Protein AF-A0A151JGH1-F1 (afdb_monomer_lite)

pLDDT: mean 77.82, std 14.87, range [37.5, 96.12]

Organism: NCBI:txid1763883

Radius of gyration: 16.91 Å; chains: 1; bounding box: 43×36×52 Å

Foldseek 3Di:
DFAPDKLVLLLVLCQVQQKFKKQADAACDDDPPQLQDDRLNVQVCVVVDQFWTKIFMDHQPDDVVQQQGDHQKTFGKRAPTRVQWQKWALFACDPDPVCPVVCPLIPNPPHHHYSVSSNCSSVSHQCDPVNDGNDTYIIITGGHIDTQAMEGEPDPFDWGQHPNDTDTHGPVNVCVSPPPGWYWYADPNRFIFTWDDDPVSDTDTHDTDTSVNVRD

Secondary structure (DSSP, 8-state):
---BS-HHHHHHHHHHTTEEEEEEE-TT--TTS-TTS-HHHHHHHHHH--PPEEEEEEETT--GGGTSS--SEEEEEEESSGGGEEEEESS---SSTTGGGTGGG-BSSSSPPBHHHHHHHHHSTTB-TTS-BT----EEEE-SEEEEEEEE-S-SSEEEEETTEEEEE-HHHHHHHSTT--EEEE-TTS-EEEEEEETTTEEEEEEE--HHHH--

Structure (mmCIF, N/CA/C/O backbone):
data_AF-A0A151JGH1-F1
#
_entry.id   AF-A0A151JGH1-F1
#
loop_
_atom_site.group_PDB
_atom_site.id
_atom_site.type_symbol
_atom_site.label_atom_id
_atom_site.label_alt_id
_atom_site.label_comp_id
_atom_site.label_asym_id
_atom_site.label_entity_id
_atom_site.label_seq_id
_atom_site.pdbx_PDB_ins_code
_atom_site.Cartn_x
_atom_site.Cartn_y
_atom_site.Cartn_z
_atom_site.occupancy
_atom_site.B_iso_or_equiv
_atom_site.auth_seq_id
_atom_site.auth_comp_id
_atom_site.auth_asym_id
_atom_site.auth_atom_id
_atom_site.pdbx_PDB_model_num
ATOM 1 N N . MET A 1 1 ? -4.543 -9.331 21.312 1.00 60.38 1 MET A N 1
ATOM 2 C CA . MET A 1 1 ? -4.855 -7.950 21.734 1.00 60.38 1 MET A CA 1
ATOM 3 C C . MET A 1 1 ? -5.762 -7.421 20.647 1.00 60.38 1 MET A C 1
ATOM 5 O O . MET A 1 1 ? -5.373 -7.580 19.502 1.00 60.38 1 MET A O 1
ATOM 9 N N . ASN A 1 2 ? -6.960 -6.935 20.973 1.00 82.38 2 ASN A N 1
ATOM 10 C CA . ASN A 1 2 ? -7.971 -6.660 19.948 1.00 82.38 2 ASN A CA 1
ATOM 11 C C . ASN A 1 2 ? -8.056 -5.159 19.714 1.00 82.38 2 ASN A C 1
ATOM 13 O O . ASN A 1 2 ? -8.312 -4.421 20.670 1.00 82.38 2 ASN A O 1
ATOM 17 N N . ASN A 1 3 ? -7.849 -4.725 18.475 1.00 89.88 3 ASN A N 1
ATOM 18 C CA . ASN A 1 3 ? -7.981 -3.328 18.084 1.00 89.88 3 ASN A CA 1
ATOM 19 C C . ASN A 1 3 ? -9.415 -2.818 18.306 1.00 89.88 3 ASN A C 1
ATOM 21 O O . ASN A 1 3 ? -10.389 -3.569 18.243 1.00 89.88 3 ASN A O 1
ATOM 25 N N . LYS A 1 4 ? -9.555 -1.523 18.608 1.00 89.88 4 LYS A N 1
ATOM 26 C CA . LYS A 1 4 ? -10.826 -0.893 19.011 1.00 89.88 4 LYS A CA 1
ATOM 27 C C . LYS A 1 4 ? -11.588 -0.316 17.812 1.00 89.88 4 LYS A C 1
ATOM 29 O O . LYS A 1 4 ? -12.065 0.815 17.866 1.00 89.88 4 LYS A O 1
ATOM 34 N N . PHE A 1 5 ? -11.661 -1.079 16.730 1.00 93.50 5 PHE A N 1
ATOM 35 C CA . PHE A 1 5 ? -12.384 -0.736 15.507 1.00 93.50 5 PHE A CA 1
ATOM 36 C C . PHE A 1 5 ? -12.747 -2.007 14.735 1.00 93.50 5 PHE A C 1
ATOM 38 O O . PHE A 1 5 ? -12.191 -3.081 14.968 1.00 93.50 5 PHE A O 1
ATOM 45 N N . THR A 1 6 ? -13.675 -1.882 13.796 1.00 94.94 6 THR A N 1
ATOM 46 C CA . THR A 1 6 ? -13.997 -2.902 12.798 1.00 94.94 6 THR A CA 1
ATOM 47 C C . THR A 1 6 ? -13.218 -2.663 11.501 1.00 94.94 6 THR A C 1
ATOM 49 O O . THR A 1 6 ? -12.587 -1.625 11.308 1.00 94.94 6 THR A O 1
ATOM 52 N N . ILE A 1 7 ? -13.270 -3.627 10.576 1.00 94.62 7 ILE A N 1
ATOM 53 C CA . ILE A 1 7 ? -12.717 -3.439 9.225 1.00 94.62 7 ILE A CA 1
ATOM 54 C C . ILE A 1 7 ? -13.444 -2.298 8.506 1.00 94.62 7 ILE A C 1
ATOM 56 O O . ILE A 1 7 ? -12.797 -1.483 7.853 1.00 94.62 7 ILE A O 1
ATOM 60 N N . SER A 1 8 ? -14.774 -2.230 8.654 1.00 95.19 8 SER A N 1
ATOM 61 C CA . SER A 1 8 ? -15.595 -1.189 8.029 1.00 95.19 8 SER A CA 1
ATOM 62 C C . SER A 1 8 ? -15.150 0.197 8.476 1.00 95.19 8 SER A C 1
ATOM 64 O O . SER A 1 8 ? -14.986 1.071 7.635 1.00 95.19 8 SER A O 1
ATOM 66 N N . ASP A 1 9 ? -14.858 0.371 9.768 1.00 96.12 9 ASP A N 1
ATOM 67 C CA . ASP A 1 9 ? -14.392 1.655 10.299 1.00 96.12 9 ASP A CA 1
ATOM 68 C C . ASP A 1 9 ? -13.078 2.099 9.633 1.00 96.12 9 ASP A C 1
ATOM 70 O O . ASP A 1 9 ? -12.930 3.260 9.255 1.00 96.12 9 ASP A O 1
ATOM 74 N N . ILE A 1 10 ? -12.128 1.178 9.426 1.00 94.19 10 ILE A N 1
ATOM 75 C CA . ILE A 1 10 ? -10.877 1.488 8.715 1.00 94.19 10 ILE A CA 1
ATOM 76 C C . ILE A 1 10 ? -11.149 1.841 7.258 1.00 94.19 10 ILE A C 1
ATOM 78 O O . ILE A 1 10 ? -10.583 2.800 6.738 1.00 94.19 10 ILE A O 1
ATOM 82 N N . TYR A 1 11 ? -11.994 1.069 6.580 1.00 95.12 11 TYR A N 1
ATOM 83 C CA . TYR A 1 11 ? -12.321 1.324 5.181 1.00 95.12 11 TYR A CA 1
ATOM 84 C C . TYR A 1 11 ? -13.036 2.668 5.018 1.00 95.12 11 TYR A C 1
ATOM 86 O O . TYR A 1 11 ? -12.775 3.390 4.057 1.00 95.12 11 TYR A O 1
ATOM 94 N N . ASP A 1 12 ? -13.872 3.057 5.978 1.00 95.62 12 ASP A N 1
ATOM 95 C CA . ASP A 1 12 ? -14.486 4.380 6.037 1.00 95.62 12 ASP A CA 1
ATOM 96 C C . ASP A 1 12 ? -13.443 5.482 6.239 1.00 95.62 12 ASP A C 1
ATOM 98 O O . ASP A 1 12 ? -13.508 6.507 5.556 1.00 95.62 12 ASP A O 1
ATOM 102 N N . VAL A 1 13 ? -12.423 5.261 7.075 1.00 94.44 13 VAL A N 1
ATOM 103 C CA . VAL A 1 13 ? -11.276 6.176 7.189 1.00 94.44 13 VAL A CA 1
ATOM 104 C C . VAL A 1 13 ? -10.512 6.282 5.866 1.00 94.44 13 VAL A C 1
ATOM 106 O O . VAL A 1 13 ? -10.220 7.396 5.430 1.00 94.44 13 VAL A O 1
ATOM 109 N N . PHE A 1 14 ? -10.234 5.168 5.186 1.00 93.88 14 PHE A N 1
ATOM 110 C CA . PHE A 1 14 ? -9.561 5.169 3.882 1.00 93.88 14 PHE A CA 1
ATOM 111 C C . PHE A 1 14 ? -10.352 5.944 2.827 1.00 93.88 14 PHE A C 1
ATOM 113 O O . PHE A 1 14 ? -9.790 6.798 2.138 1.00 93.88 14 PHE A O 1
ATOM 120 N N . LYS A 1 15 ? -11.671 5.727 2.756 1.00 92.38 15 LYS A N 1
ATOM 121 C CA . LYS A 1 15 ? -12.579 6.482 1.880 1.00 92.38 15 LYS A CA 1
ATOM 122 C C . LYS A 1 15 ? -12.580 7.974 2.231 1.00 92.38 15 LYS A C 1
ATOM 124 O O . LYS A 1 15 ? -12.405 8.805 1.347 1.00 92.38 15 LYS A O 1
ATOM 129 N N . LYS A 1 16 ? -12.708 8.321 3.516 1.00 91.69 16 LYS A N 1
ATOM 130 C CA . LYS A 1 16 ? -12.714 9.708 4.022 1.00 91.69 16 LYS A CA 1
ATOM 131 C C . LYS A 1 16 ? -11.409 10.451 3.726 1.00 91.69 16 LYS A C 1
ATOM 133 O O . LYS A 1 16 ? -11.439 11.646 3.445 1.00 91.69 16 LYS A O 1
ATOM 138 N N . LYS A 1 17 ? -10.266 9.770 3.826 1.00 88.75 17 LYS A N 1
ATOM 139 C CA . LYS A 1 17 ? -8.920 10.341 3.628 1.00 88.75 17 LYS A CA 1
ATOM 140 C C . LYS A 1 17 ? -8.397 10.162 2.196 1.00 88.75 17 LYS A C 1
ATOM 142 O O . LYS A 1 17 ? -7.244 10.506 1.926 1.00 88.75 17 LYS A O 1
ATOM 147 N N . SER A 1 18 ? -9.225 9.622 1.298 1.00 88.94 18 SER A N 1
ATOM 148 C CA . SER A 1 18 ? -8.876 9.288 -0.085 1.00 88.94 18 SER A CA 1
ATOM 149 C C . SER A 1 18 ? -7.534 8.558 -0.187 1.00 88.94 18 SER A C 1
ATOM 151 O O . SER A 1 18 ? -6.654 8.988 -0.937 1.00 88.94 18 SER A O 1
ATOM 153 N N . CYS A 1 19 ? -7.357 7.498 0.609 1.00 90.25 19 CYS A N 1
ATOM 154 C CA . CYS A 1 19 ? -6.104 6.755 0.689 1.00 90.25 19 CYS A CA 1
ATOM 155 C C . CYS A 1 19 ? -6.260 5.240 0.544 1.00 90.25 19 CYS A C 1
ATOM 157 O O . CYS A 1 19 ? -7.351 4.690 0.693 1.00 90.25 19 CYS A O 1
ATOM 159 N N . PHE A 1 20 ? -5.147 4.566 0.259 1.00 93.06 20 PHE A N 1
ATOM 160 C CA . PHE A 1 20 ? -5.040 3.111 0.269 1.00 93.06 20 PHE A CA 1
ATOM 161 C C . PHE A 1 20 ? -3.787 2.642 1.011 1.00 93.06 20 PHE A C 1
ATOM 163 O O . PHE A 1 20 ? -2.803 3.373 1.132 1.00 93.06 20 PHE A O 1
ATOM 170 N N . LEU A 1 21 ? -3.837 1.407 1.508 1.00 94.06 21 LEU A N 1
ATOM 171 C CA . LEU A 1 21 ? -2.722 0.737 2.170 1.00 94.06 21 LEU A CA 1
ATOM 172 C C . LEU A 1 21 ? -1.763 0.142 1.133 1.00 94.06 21 LEU A C 1
ATOM 174 O O . LEU A 1 21 ? -2.198 -0.531 0.196 1.00 94.06 21 LEU A O 1
ATOM 178 N N . TYR A 1 22 ? -0.467 0.371 1.320 1.00 92.88 22 TYR A N 1
ATOM 179 C CA . TYR A 1 22 ? 0.573 0.089 0.339 1.00 92.88 22 TYR A CA 1
ATOM 180 C C . TYR A 1 22 ? 1.803 -0.562 0.974 1.00 92.88 22 TYR A C 1
ATOM 182 O O . TYR A 1 22 ? 2.349 -0.043 1.943 1.00 92.88 22 TYR A O 1
ATOM 190 N N . HIS A 1 23 ? 2.279 -1.661 0.392 1.00 91.62 23 HIS A N 1
ATOM 191 C CA . HIS A 1 23 ? 3.592 -2.226 0.705 1.00 91.62 23 HIS A CA 1
ATOM 192 C C . HIS A 1 23 ? 4.524 -2.051 -0.493 1.00 91.62 23 HIS A C 1
ATOM 194 O O . HIS A 1 23 ? 4.334 -2.709 -1.518 1.00 91.62 23 HIS A O 1
ATOM 200 N N . GLY A 1 24 ? 5.497 -1.149 -0.358 1.00 88.00 24 GLY A N 1
ATOM 201 C CA . GLY A 1 24 ? 6.382 -0.723 -1.438 1.00 88.00 24 GLY A CA 1
ATOM 202 C C . GLY A 1 24 ? 7.803 -1.261 -1.358 1.00 88.00 24 GLY A C 1
ATOM 203 O O . GLY A 1 24 ? 8.330 -1.532 -0.280 1.00 88.00 24 GLY A O 1
ATOM 204 N N . VAL A 1 25 ? 8.447 -1.332 -2.522 1.00 84.12 25 VAL A N 1
ATOM 205 C CA . VAL A 1 25 ? 9.883 -1.573 -2.683 1.00 84.12 25 VAL A CA 1
ATOM 206 C C . VAL A 1 25 ? 10.531 -0.377 -3.377 1.00 84.12 25 VAL A C 1
ATOM 208 O O . VAL A 1 25 ? 9.976 0.212 -4.307 1.00 84.12 25 VAL A O 1
ATOM 211 N N . GLY A 1 26 ? 11.718 0.002 -2.913 1.00 71.81 26 GLY A N 1
ATOM 212 C CA . GLY A 1 26 ? 12.440 1.188 -3.366 1.00 71.81 26 GLY A CA 1
ATOM 213 C C . GLY A 1 26 ? 13.941 1.070 -3.135 1.00 71.81 26 GLY A C 1
ATOM 214 O O . GLY A 1 26 ? 14.416 0.150 -2.463 1.00 71.81 26 GLY A O 1
ATOM 215 N N . ASN A 1 27 ? 14.694 2.026 -3.674 1.00 59.84 27 ASN A N 1
ATOM 216 C CA . ASN A 1 27 ? 16.117 2.163 -3.378 1.00 59.84 27 ASN A CA 1
ATOM 217 C C . ASN A 1 27 ? 16.310 2.620 -1.921 1.00 59.84 27 ASN A C 1
ATOM 219 O O . ASN A 1 27 ? 15.677 3.576 -1.484 1.00 59.84 27 ASN A O 1
ATOM 223 N N . GLY A 1 28 ? 17.205 1.959 -1.179 1.00 50.66 28 GLY A N 1
ATOM 224 C CA . GLY A 1 28 ? 17.543 2.362 0.193 1.00 50.66 28 GLY A CA 1
ATOM 225 C C . GLY A 1 28 ? 16.735 1.685 1.304 1.00 50.66 28 GLY A C 1
ATOM 226 O O . GLY A 1 28 ? 16.491 2.309 2.333 1.00 50.66 28 GLY A O 1
ATOM 227 N N . MET A 1 29 ? 16.353 0.413 1.130 1.00 53.53 29 MET A N 1
ATOM 228 C CA . MET A 1 29 ? 15.816 -0.400 2.231 1.00 53.53 29 MET A CA 1
ATOM 229 C C . MET A 1 29 ? 16.746 -0.309 3.458 1.00 53.53 29 MET A C 1
ATOM 231 O O . MET A 1 29 ? 17.968 -0.350 3.303 1.00 53.53 29 MET A O 1
ATOM 235 N N . GLY A 1 30 ? 16.167 -0.131 4.653 1.00 45.97 30 GLY A N 1
ATOM 236 C CA . GLY A 1 30 ? 16.875 0.276 5.874 1.00 45.97 30 GLY A CA 1
ATOM 237 C C . GLY A 1 30 ? 18.151 -0.515 6.192 1.00 45.97 30 GLY A C 1
ATOM 238 O O . GLY A 1 30 ? 18.325 -1.653 5.765 1.00 45.97 30 GLY A O 1
ATOM 239 N N . ALA A 1 31 ? 19.058 0.086 6.968 1.00 37.62 31 ALA A N 1
ATOM 240 C CA . ALA A 1 31 ? 20.339 -0.516 7.347 1.00 37.62 31 ALA A CA 1
ATOM 241 C C . ALA A 1 31 ? 20.156 -1.934 7.936 1.00 37.62 31 ALA A C 1
ATOM 243 O O . ALA A 1 31 ? 19.695 -2.089 9.065 1.00 37.62 31 ALA A O 1
ATOM 244 N N . GLY A 1 32 ? 20.510 -2.963 7.157 1.00 44.59 32 GLY A N 1
ATOM 245 C CA . GLY A 1 32 ? 20.319 -4.380 7.496 1.00 44.59 32 GLY A CA 1
ATOM 246 C C . GLY A 1 32 ? 19.414 -5.151 6.528 1.00 44.59 32 GLY A C 1
ATOM 247 O O . GLY A 1 32 ? 19.447 -6.381 6.524 1.00 44.59 32 GLY A O 1
ATOM 248 N N . ALA A 1 33 ? 18.653 -4.464 5.675 1.00 55.41 33 ALA A N 1
ATOM 249 C CA . ALA A 1 33 ? 17.952 -5.091 4.566 1.00 55.41 33 ALA A CA 1
ATOM 250 C C . ALA A 1 33 ? 18.965 -5.608 3.538 1.00 55.41 33 ALA A C 1
ATOM 252 O O . ALA A 1 33 ? 19.952 -4.942 3.220 1.00 55.41 33 ALA A O 1
ATOM 253 N N . ASN A 1 34 ? 18.724 -6.805 3.006 1.00 56.59 34 ASN A N 1
ATOM 254 C CA . ASN A 1 34 ? 19.560 -7.349 1.948 1.00 56.59 34 ASN A CA 1
ATOM 255 C C . ASN A 1 34 ? 19.298 -6.565 0.650 1.00 56.59 34 ASN A C 1
ATOM 257 O O . ASN A 1 34 ? 18.388 -6.891 -0.110 1.00 56.59 34 ASN A O 1
ATOM 261 N N . THR A 1 35 ? 20.109 -5.536 0.397 1.00 58.78 35 THR A N 1
ATOM 262 C CA . THR A 1 35 ? 20.089 -4.707 -0.824 1.00 58.78 35 THR A CA 1
ATOM 263 C C . THR A 1 35 ? 20.394 -5.495 -2.101 1.00 58.78 35 THR A C 1
ATOM 265 O O . THR A 1 35 ? 20.388 -4.933 -3.191 1.00 58.78 35 THR A O 1
ATOM 268 N N . ASN A 1 36 ? 20.677 -6.793 -1.980 1.00 66.81 36 ASN A N 1
ATOM 269 C CA . ASN A 1 36 ? 21.018 -7.668 -3.094 1.00 66.81 36 ASN A CA 1
ATOM 270 C C . ASN A 1 36 ? 19.815 -8.481 -3.597 1.00 66.81 36 ASN A C 1
ATOM 272 O O . ASN A 1 36 ? 19.975 -9.291 -4.509 1.00 66.81 36 ASN A O 1
ATOM 276 N N . ILE A 1 37 ? 18.630 -8.317 -2.995 1.00 73.31 37 ILE A N 1
ATOM 277 C CA . ILE A 1 37 ? 17.406 -8.990 -3.444 1.00 73.31 37 ILE A CA 1
ATOM 278 C C . ILE A 1 37 ? 16.769 -8.175 -4.570 1.00 73.31 37 ILE A C 1
ATOM 280 O O . ILE A 1 37 ? 16.518 -6.981 -4.419 1.00 73.31 37 ILE A O 1
ATOM 284 N N . ASP A 1 38 ? 16.478 -8.853 -5.679 1.00 82.00 38 ASP A N 1
ATOM 285 C CA . ASP A 1 38 ? 15.701 -8.303 -6.788 1.00 82.00 38 ASP A CA 1
ATOM 286 C C . ASP A 1 38 ? 14.336 -7.747 -6.311 1.00 82.00 38 ASP A C 1
ATOM 288 O O . ASP A 1 38 ? 13.632 -8.444 -5.579 1.00 82.00 38 ASP A O 1
ATOM 292 N N . PRO A 1 39 ? 13.924 -6.529 -6.713 1.00 83.50 39 PRO A N 1
ATOM 293 C CA . PRO A 1 39 ? 12.662 -5.916 -6.297 1.00 83.50 39 PRO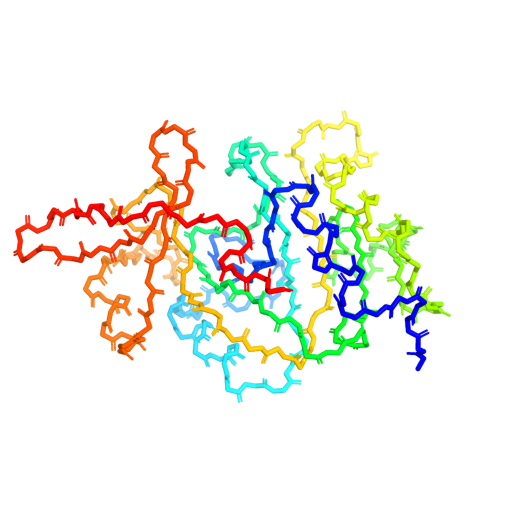 A CA 1
ATOM 294 C C . PRO A 1 39 ? 11.422 -6.775 -6.574 1.00 83.50 39 PRO A C 1
ATOM 296 O O . PRO A 1 39 ? 10.518 -6.837 -5.739 1.00 83.50 39 PRO A O 1
ATOM 299 N N . LEU A 1 40 ? 11.367 -7.486 -7.708 1.00 88.69 40 LEU A N 1
ATOM 300 C CA . LEU A 1 40 ? 10.243 -8.378 -8.012 1.00 88.69 40 LEU A CA 1
ATOM 301 C C . LEU A 1 40 ? 10.289 -9.616 -7.115 1.00 88.69 40 LEU A C 1
ATOM 303 O O . LEU A 1 40 ? 9.246 -10.078 -6.652 1.00 88.69 40 LEU A O 1
ATOM 307 N N . GLN A 1 41 ? 11.483 -10.138 -6.822 1.00 87.12 41 GLN A N 1
ATOM 308 C CA . GLN A 1 41 ? 11.647 -11.214 -5.845 1.00 87.12 41 GLN A CA 1
ATOM 309 C C . GLN A 1 41 ? 11.267 -10.770 -4.424 1.00 87.12 41 GLN A C 1
ATOM 311 O O . GLN A 1 41 ? 10.649 -11.549 -3.701 1.00 87.12 41 GLN A O 1
ATOM 316 N N . HIS A 1 42 ? 11.572 -9.532 -4.029 1.00 85.44 42 HIS A N 1
ATOM 317 C CA . HIS A 1 42 ? 11.143 -8.967 -2.748 1.00 85.44 42 HIS A CA 1
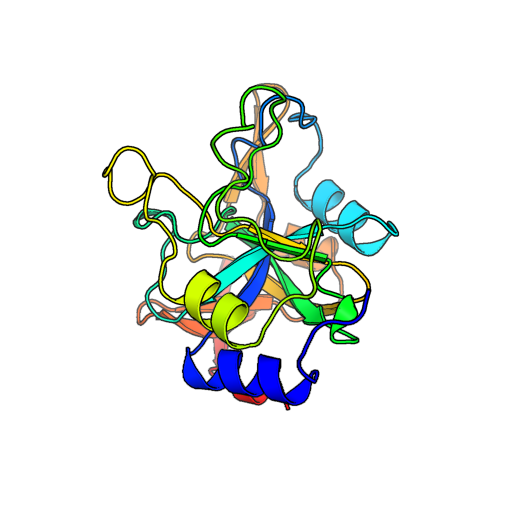ATOM 318 C C . HIS A 1 42 ? 9.616 -9.011 -2.630 1.00 85.44 42 HIS A C 1
ATOM 320 O O . HIS A 1 42 ? 9.079 -9.543 -1.660 1.00 85.44 42 HIS A O 1
ATOM 326 N N . LEU A 1 43 ? 8.908 -8.541 -3.656 1.00 89.06 43 LEU A N 1
ATOM 327 C CA . LEU A 1 43 ? 7.448 -8.588 -3.692 1.00 89.06 43 LEU A CA 1
ATOM 328 C C . LEU A 1 43 ? 6.903 -10.025 -3.711 1.00 89.06 43 LEU A C 1
ATOM 330 O O . LEU A 1 43 ? 5.949 -10.335 -3.003 1.00 89.06 43 LEU A O 1
ATOM 334 N N . LYS A 1 44 ? 7.531 -10.952 -4.441 1.00 89.56 44 LYS A N 1
ATOM 335 C CA . LYS A 1 44 ? 7.154 -12.379 -4.384 1.00 89.56 44 LYS A CA 1
ATOM 336 C C . LYS A 1 44 ? 7.324 -12.975 -2.984 1.00 89.56 44 LYS A C 1
ATOM 338 O O . LYS A 1 44 ? 6.511 -13.801 -2.566 1.00 89.56 44 LYS A O 1
ATOM 343 N N .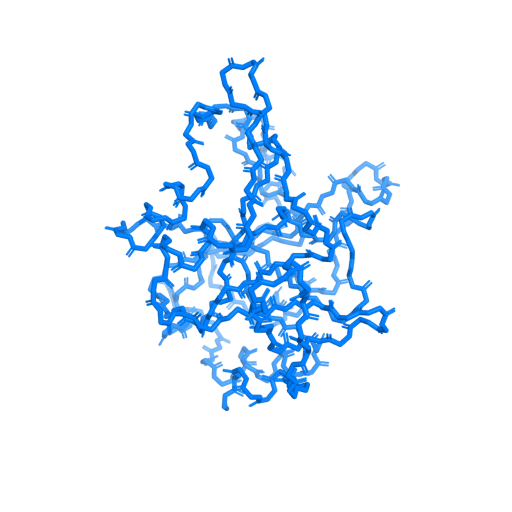 ASN A 1 45 ? 8.351 -12.558 -2.248 1.00 85.62 45 ASN A N 1
ATOM 344 C CA . ASN A 1 45 ? 8.549 -12.982 -0.863 1.00 85.62 45 ASN A CA 1
ATOM 345 C C . ASN A 1 45 ? 7.449 -12.423 0.046 1.00 85.62 45 ASN A C 1
ATOM 347 O O . ASN A 1 45 ? 6.934 -13.162 0.882 1.00 85.62 45 ASN A O 1
ATOM 351 N N . ALA A 1 46 ? 7.031 -11.169 -0.152 1.00 84.94 46 ALA A N 1
ATOM 352 C CA . ALA A 1 46 ? 5.896 -10.610 0.578 1.00 84.94 46 ALA A CA 1
ATOM 353 C C . ALA A 1 46 ? 4.639 -11.485 0.398 1.00 84.94 46 ALA A C 1
ATOM 355 O O . ALA A 1 46 ? 4.036 -11.881 1.383 1.00 84.94 46 ALA A O 1
ATOM 356 N N . LEU A 1 47 ? 4.326 -11.923 -0.829 1.00 85.69 47 LEU A N 1
ATOM 357 C CA . LEU A 1 47 ? 3.165 -12.789 -1.107 1.00 85.69 47 LEU A CA 1
ATOM 358 C C . LEU A 1 47 ? 3.226 -14.196 -0.489 1.00 85.69 47 LEU A C 1
ATOM 360 O O . LEU A 1 47 ? 2.189 -14.828 -0.301 1.00 85.69 47 LEU A O 1
ATOM 364 N N . SER A 1 48 ? 4.426 -14.733 -0.270 1.00 79.75 48 SER A N 1
ATOM 365 C CA . SER A 1 48 ? 4.636 -16.147 0.083 1.00 79.75 48 SER A CA 1
ATOM 366 C C . SER A 1 48 ? 5.007 -16.370 1.545 1.00 79.75 48 SER A C 1
ATOM 368 O O . SER A 1 48 ? 5.152 -17.516 1.975 1.00 79.75 48 SER A O 1
ATOM 370 N N . THR A 1 49 ? 5.164 -15.297 2.316 1.00 68.50 49 THR A N 1
ATOM 371 C CA . THR A 1 49 ? 5.591 -15.370 3.711 1.00 68.50 49 THR A CA 1
ATOM 372 C C . THR A 1 49 ? 4.467 -14.980 4.660 1.00 68.50 49 THR A C 1
ATOM 374 O O . THR A 1 49 ? 3.631 -14.136 4.361 1.00 68.50 49 THR A O 1
ATOM 377 N N . ASN A 1 50 ? 4.479 -15.577 5.852 1.00 72.25 50 ASN A N 1
ATOM 378 C CA . ASN A 1 50 ? 3.591 -15.193 6.954 1.00 72.25 50 ASN A CA 1
ATOM 379 C C . ASN A 1 50 ? 4.189 -14.053 7.793 1.00 72.25 50 ASN A C 1
ATOM 381 O O . ASN A 1 50 ? 3.901 -13.944 8.984 1.00 72.25 50 ASN A O 1
ATOM 385 N N . TYR A 1 51 ? 5.093 -13.265 7.209 1.00 77.38 51 TYR A N 1
ATOM 386 C CA . TYR A 1 51 ? 5.705 -12.157 7.919 1.00 77.38 51 TYR A CA 1
ATOM 387 C C . TYR A 1 51 ? 4.787 -10.946 7.925 1.00 77.38 51 TYR A C 1
ATOM 389 O O . TYR A 1 51 ? 3.965 -10.728 7.035 1.00 77.38 51 TYR A O 1
ATOM 397 N N . GLU A 1 52 ? 4.974 -10.153 8.964 1.00 84.44 52 GLU A N 1
ATOM 398 C CA . GLU A 1 52 ? 4.469 -8.800 9.011 1.00 84.44 52 GLU A CA 1
ATOM 399 C C . GLU A 1 52 ? 5.161 -7.947 7.955 1.00 84.44 52 GLU A C 1
ATOM 401 O O . GLU A 1 52 ? 6.390 -7.928 7.861 1.00 84.44 52 GLU A O 1
ATOM 406 N N . LEU A 1 53 ? 4.358 -7.244 7.165 1.00 87.06 53 LEU A N 1
ATOM 407 C CA . LEU A 1 53 ? 4.837 -6.271 6.202 1.00 87.06 53 LEU A CA 1
ATOM 408 C C . LEU A 1 53 ? 4.874 -4.886 6.836 1.00 87.06 53 LEU A C 1
ATOM 410 O O . LEU A 1 53 ? 3.891 -4.449 7.435 1.00 87.06 53 LEU A O 1
ATOM 414 N N . CYS A 1 54 ? 5.969 -4.165 6.612 1.00 86.19 54 CYS A N 1
ATOM 415 C CA . CYS A 1 54 ? 6.018 -2.723 6.822 1.00 86.19 54 CYS A CA 1
ATOM 416 C C . CYS A 1 54 ? 5.317 -2.036 5.645 1.00 86.19 54 CYS A C 1
ATOM 418 O O . CYS A 1 54 ? 5.725 -2.185 4.489 1.00 86.19 54 CYS A O 1
ATOM 420 N N . CYS A 1 55 ? 4.238 -1.321 5.935 1.00 89.06 55 CYS A N 1
ATOM 421 C CA . CYS A 1 55 ? 3.376 -0.685 4.948 1.00 89.06 55 CYS A CA 1
ATOM 422 C C . CYS A 1 55 ? 3.283 0.822 5.190 1.00 89.06 55 CYS A C 1
ATOM 424 O O . CYS A 1 55 ? 3.445 1.296 6.310 1.00 89.06 55 CYS A O 1
ATOM 426 N N . SER A 1 56 ? 2.933 1.565 4.150 1.00 88.81 56 SER A N 1
ATOM 427 C CA . SER A 1 56 ? 2.557 2.975 4.215 1.00 88.81 56 SER A CA 1
ATOM 428 C C . SER A 1 56 ? 1.115 3.144 3.744 1.00 88.81 56 SER A C 1
ATOM 430 O O . SER A 1 56 ? 0.507 2.231 3.187 1.00 88.81 56 SER A O 1
ATOM 432 N N . THR A 1 57 ? 0.551 4.325 3.958 1.00 89.88 57 THR A N 1
ATOM 433 C CA . THR A 1 57 ? -0.682 4.727 3.277 1.00 89.88 57 THR A CA 1
ATOM 434 C C . THR A 1 57 ? -0.321 5.710 2.174 1.00 89.88 57 THR A C 1
ATOM 436 O O . THR A 1 57 ? 0.625 6.481 2.327 1.00 89.88 57 THR A O 1
ATOM 439 N N . ILE A 1 58 ? -1.057 5.684 1.066 1.00 87.19 58 ILE A N 1
ATOM 440 C CA . ILE A 1 58 ? -0.920 6.648 -0.031 1.00 87.19 58 ILE A CA 1
ATOM 441 C C . ILE A 1 58 ? -2.259 7.351 -0.208 1.00 87.19 58 ILE A C 1
ATOM 443 O O . ILE A 1 58 ? -3.267 6.693 -0.451 1.00 87.19 58 ILE A O 1
ATOM 447 N N . SER A 1 59 ? -2.264 8.676 -0.098 1.00 85.31 59 SER A N 1
ATOM 448 C CA . SER A 1 59 ? -3.397 9.562 -0.366 1.00 85.31 59 SER A CA 1
ATOM 449 C C . SER A 1 59 ? -3.289 10.230 -1.732 1.00 85.31 59 SER A C 1
ATOM 451 O O . SER A 1 59 ? -2.207 10.385 -2.303 1.00 85.31 59 SER A O 1
ATOM 453 N N . SER A 1 60 ? -4.431 10.716 -2.219 1.00 76.56 60 SER A N 1
ATOM 454 C CA . SER A 1 60 ? -4.467 11.707 -3.297 1.00 76.56 60 SER A CA 1
ATOM 455 C C . SER A 1 60 ? -3.558 12.900 -2.971 1.00 76.56 60 SER A C 1
ATOM 457 O O . SER A 1 60 ? -3.678 13.495 -1.902 1.00 76.56 60 SER A O 1
ATOM 459 N N . GLY A 1 61 ? -2.667 13.256 -3.898 1.00 73.62 61 GLY A N 1
ATOM 460 C CA . GLY A 1 61 ? -1.703 14.352 -3.738 1.00 73.62 61 GLY A CA 1
ATOM 461 C C . GLY A 1 61 ? -0.373 13.975 -3.074 1.00 73.62 61 GLY A C 1
ATOM 462 O O . GLY A 1 61 ? 0.539 14.800 -3.074 1.00 73.62 61 GLY A O 1
ATOM 463 N N . ASP A 1 62 ? -0.216 12.750 -2.557 1.00 78.62 62 ASP A N 1
ATOM 464 C CA . ASP A 1 62 ? 1.091 12.282 -2.083 1.00 78.62 62 ASP A CA 1
ATOM 465 C C . ASP A 1 62 ? 2.089 12.196 -3.247 1.00 78.62 62 ASP A C 1
ATOM 467 O O . ASP A 1 62 ? 1.713 11.944 -4.389 1.00 78.62 62 ASP A O 1
ATOM 471 N N . SER A 1 63 ? 3.383 12.327 -2.974 1.00 71.50 63 SER A N 1
ATOM 472 C CA . SER A 1 63 ? 4.441 12.039 -3.945 1.00 71.50 63 SER A CA 1
ATOM 473 C C . SER A 1 63 ? 5.675 11.497 -3.230 1.00 71.50 63 SER A C 1
ATOM 475 O O . SER A 1 63 ? 5.837 11.701 -2.024 1.00 71.50 63 SER A O 1
ATOM 477 N N . LEU A 1 64 ? 6.588 10.868 -3.972 1.00 64.81 64 LEU A N 1
ATOM 478 C CA . LEU A 1 64 ? 7.909 10.535 -3.429 1.00 64.81 64 LEU A CA 1
ATOM 479 C C . LEU A 1 64 ? 8.656 11.790 -2.957 1.00 64.81 64 LEU A C 1
ATOM 481 O O . LEU A 1 64 ? 9.355 11.748 -1.953 1.00 64.81 64 LEU A O 1
ATOM 485 N N . TYR A 1 65 ? 8.452 12.932 -3.617 1.00 62.09 65 TYR A N 1
ATOM 486 C CA . TYR A 1 65 ? 9.101 14.198 -3.264 1.00 62.09 65 TYR A CA 1
ATOM 487 C C . TYR A 1 65 ? 8.586 14.815 -1.960 1.00 62.09 65 TYR A C 1
ATOM 489 O O . TYR A 1 65 ? 9.288 15.615 -1.347 1.00 62.09 65 TYR A O 1
ATOM 497 N N . THR A 1 66 ? 7.386 14.434 -1.514 1.00 63.75 66 THR A N 1
ATOM 498 C CA . THR A 1 66 ? 6.859 14.812 -0.197 1.00 63.75 66 THR A CA 1
ATOM 499 C C . THR A 1 66 ? 7.188 13.777 0.885 1.00 63.75 66 THR A C 1
ATOM 501 O O . THR A 1 66 ? 6.886 14.020 2.048 1.00 63.75 66 THR A O 1
ATOM 504 N N . ASN A 1 67 ? 7.858 12.666 0.530 1.00 61.12 67 ASN A N 1
ATOM 505 C CA . ASN A 1 67 ? 8.281 11.577 1.423 1.00 61.12 67 ASN A CA 1
ATOM 506 C C . ASN A 1 67 ? 7.149 10.982 2.285 1.00 61.12 67 ASN A C 1
ATOM 508 O O . ASN A 1 67 ? 7.374 10.565 3.418 1.00 61.12 67 ASN A O 1
ATOM 512 N N . ASN A 1 68 ? 5.931 10.905 1.741 1.00 67.81 68 ASN A N 1
ATOM 513 C CA . ASN A 1 68 ? 4.763 10.408 2.483 1.00 67.81 68 ASN A CA 1
ATOM 514 C C . ASN A 1 68 ? 4.666 8.869 2.518 1.00 67.81 68 ASN A C 1
ATOM 516 O O . ASN A 1 68 ? 4.044 8.322 3.425 1.00 67.81 68 ASN A O 1
ATOM 520 N N . TYR A 1 69 ? 5.302 8.175 1.568 1.00 74.62 69 TYR A N 1
ATOM 521 C CA . TYR A 1 69 ? 5.387 6.711 1.477 1.00 74.62 69 TYR A CA 1
ATOM 522 C C . TYR A 1 69 ? 6.740 6.283 0.887 1.00 74.62 69 TYR A C 1
ATOM 524 O O . TYR A 1 69 ? 7.432 7.093 0.264 1.00 74.62 69 TYR A O 1
ATOM 532 N N . PHE A 1 70 ? 7.120 5.017 1.077 1.00 76.88 70 PHE A N 1
ATOM 533 C CA . PHE A 1 70 ? 8.375 4.463 0.562 1.00 76.88 70 PHE A CA 1
ATOM 534 C C . PHE A 1 70 ? 8.152 3.528 -0.631 1.00 76.88 70 PHE A C 1
ATOM 536 O O . PHE A 1 70 ? 7.369 2.586 -0.545 1.00 76.88 70 PHE A O 1
ATOM 543 N N . GLY A 1 71 ? 8.924 3.726 -1.700 1.00 78.69 71 GLY A N 1
ATOM 544 C CA . GLY A 1 71 ? 9.019 2.793 -2.822 1.00 78.69 71 GLY A CA 1
ATOM 545 C C . GLY A 1 71 ? 8.178 3.170 -4.040 1.00 78.69 71 GLY A C 1
ATOM 546 O O . GLY A 1 71 ? 7.095 3.737 -3.921 1.00 78.69 71 GLY A O 1
ATOM 547 N N . GLU A 1 72 ? 8.692 2.816 -5.215 1.00 82.31 72 GLU A N 1
ATOM 548 C CA . GLU A 1 72 ? 8.149 3.162 -6.540 1.00 82.31 72 GLU A CA 1
ATOM 549 C C . GLU A 1 72 ? 7.233 2.070 -7.123 1.00 82.31 72 GLU A C 1
ATOM 551 O O . GLU A 1 72 ? 6.473 2.317 -8.058 1.00 82.31 72 GLU A O 1
ATOM 556 N N . LEU A 1 73 ? 7.299 0.857 -6.570 1.00 87.12 73 LEU A N 1
ATOM 557 C CA . LEU A 1 73 ? 6.544 -0.320 -6.993 1.00 87.12 73 LEU A CA 1
ATOM 558 C C . LEU A 1 73 ? 6.091 -1.091 -5.751 1.00 87.12 73 LEU A C 1
ATOM 560 O O . LEU A 1 73 ? 6.890 -1.311 -4.844 1.00 87.12 73 LEU A O 1
ATOM 564 N N . GLY A 1 74 ? 4.850 -1.569 -5.715 1.00 91.75 74 GLY A N 1
ATOM 565 C CA . GLY A 1 74 ? 4.388 -2.361 -4.578 1.00 91.75 74 GLY A CA 1
ATOM 566 C C . GLY A 1 74 ? 2.958 -2.857 -4.673 1.00 91.75 74 GLY A C 1
ATOM 567 O O . GLY A 1 74 ? 2.322 -2.747 -5.716 1.00 91.75 74 GLY A O 1
ATOM 568 N N . PHE A 1 75 ? 2.437 -3.413 -3.582 1.00 93.56 75 PHE A N 1
ATOM 569 C CA . PHE A 1 75 ? 1.073 -3.941 -3.527 1.00 93.56 75 PHE A CA 1
ATOM 570 C C . PHE A 1 75 ? 0.105 -2.974 -2.860 1.00 93.56 75 PHE A C 1
ATOM 572 O O . PHE A 1 75 ? 0.402 -2.424 -1.803 1.00 93.56 75 PHE A O 1
ATOM 579 N N . ILE A 1 76 ? -1.090 -2.853 -3.440 1.00 94.69 76 ILE A N 1
ATOM 580 C CA . ILE A 1 76 ? -2.268 -2.298 -2.773 1.00 94.69 76 ILE A CA 1
ATOM 581 C C . ILE A 1 76 ? -2.897 -3.411 -1.941 1.00 94.69 76 ILE A C 1
ATOM 583 O O . ILE A 1 76 ? -3.280 -4.457 -2.478 1.00 94.69 76 ILE A O 1
ATOM 587 N N . LEU A 1 77 ? -3.019 -3.183 -0.637 1.00 94.75 77 LEU A N 1
ATOM 588 C CA . LEU A 1 77 ? -3.447 -4.196 0.320 1.00 94.75 77 LEU A CA 1
ATOM 589 C C . LEU A 1 77 ? -4.863 -3.943 0.845 1.00 94.75 77 LEU A C 1
ATOM 591 O O . LEU A 1 77 ? -5.297 -2.803 1.049 1.00 94.75 77 LEU A O 1
ATOM 595 N N . LYS A 1 78 ? -5.562 -5.043 1.134 1.00 95.00 78 LYS A N 1
ATOM 596 C CA . LYS A 1 78 ? -6.775 -5.080 1.954 1.00 95.00 78 LYS A CA 1
ATOM 597 C C . LYS A 1 78 ? -6.502 -5.915 3.194 1.00 95.00 78 LYS A C 1
ATOM 599 O O . LYS A 1 78 ? -6.111 -7.072 3.086 1.00 95.00 78 LYS A O 1
ATOM 604 N N . ILE A 1 79 ? -6.718 -5.344 4.370 1.00 93.62 79 ILE A N 1
ATOM 605 C CA . ILE A 1 79 ? -6.640 -6.098 5.625 1.00 93.62 79 ILE A CA 1
ATOM 606 C C . ILE A 1 79 ? -7.838 -7.047 5.765 1.00 93.62 79 ILE A C 1
ATOM 608 O O . ILE A 1 79 ? -8.939 -6.698 5.337 1.00 93.62 79 ILE A O 1
ATOM 612 N N . LYS A 1 80 ? -7.633 -8.221 6.376 1.00 93.06 80 LYS A N 1
ATOM 613 C CA . LYS A 1 80 ? -8.682 -9.243 6.572 1.00 93.06 80 LYS A CA 1
ATOM 614 C C . LYS A 1 80 ? -9.454 -9.104 7.875 1.00 93.06 80 LYS A C 1
ATOM 616 O O . LYS A 1 80 ? -10.564 -9.616 7.972 1.00 93.06 80 LYS A O 1
ATOM 621 N N . HIS A 1 81 ? -8.864 -8.474 8.884 1.00 92.88 81 HIS A N 1
ATOM 622 C CA . HIS A 1 81 ? -9.475 -8.244 10.191 1.00 92.88 81 HIS A CA 1
ATOM 623 C C . HIS A 1 81 ? -8.849 -7.017 10.869 1.00 92.88 81 HIS A C 1
ATOM 625 O O . HIS A 1 81 ? -7.777 -6.579 10.460 1.00 92.88 81 HIS A O 1
ATOM 631 N N . PRO A 1 82 ? -9.475 -6.434 11.907 1.00 91.19 82 PRO A N 1
ATOM 632 C CA . PRO A 1 82 ? -8.905 -5.287 12.618 1.00 91.19 82 PRO A CA 1
ATOM 633 C C . PRO A 1 82 ? -7.495 -5.558 13.146 1.00 91.19 82 PRO A C 1
ATOM 635 O O . PRO A 1 82 ? -6.607 -4.718 13.032 1.00 91.19 82 PRO A O 1
ATOM 638 N N . ASP A 1 83 ? -7.274 -6.774 13.646 1.00 90.31 83 ASP A N 1
ATOM 639 C CA . ASP A 1 83 ? -5.989 -7.210 14.203 1.00 90.31 83 ASP A CA 1
ATOM 640 C C . ASP A 1 83 ? -4.948 -7.565 13.125 1.00 90.31 83 ASP A C 1
ATOM 642 O O . ASP A 1 83 ? -3.852 -8.011 13.445 1.00 90.31 83 ASP A O 1
ATOM 646 N N . SER A 1 84 ? -5.278 -7.388 11.838 1.00 92.62 84 SER A N 1
ATOM 647 C CA . SER A 1 84 ? -4.300 -7.440 10.747 1.00 92.62 84 SER A CA 1
ATOM 648 C C . SER A 1 84 ? -3.286 -6.312 10.892 1.00 92.62 84 SER A C 1
ATOM 650 O O . SER A 1 84 ? -2.178 -6.426 10.392 1.00 92.62 84 SER A O 1
ATOM 652 N N . ILE A 1 85 ? -3.661 -5.217 11.557 1.00 91.88 85 ILE A N 1
ATOM 653 C CA . ILE A 1 85 ? -2.763 -4.110 11.860 1.00 91.88 85 ILE A CA 1
ATOM 654 C C . ILE A 1 85 ? -2.189 -4.335 13.255 1.00 91.88 85 ILE A C 1
ATOM 656 O O . ILE A 1 85 ? -2.907 -4.261 14.254 1.00 91.88 85 ILE A O 1
ATOM 660 N N . THR A 1 86 ? -0.894 -4.605 13.320 1.00 88.31 86 THR A N 1
ATOM 661 C CA . THR A 1 86 ? -0.190 -4.919 14.569 1.00 88.31 86 THR A CA 1
ATOM 662 C C . THR A 1 86 ? 0.417 -3.684 15.216 1.00 88.31 86 THR A C 1
ATOM 664 O O . THR A 1 86 ? 0.499 -3.599 16.440 1.00 88.31 86 THR A O 1
ATOM 667 N N . TYR A 1 87 ? 0.799 -2.700 14.407 1.00 88.56 87 TYR A N 1
ATOM 668 C CA . TYR A 1 87 ? 1.156 -1.372 14.873 1.00 88.56 87 TYR A CA 1
ATOM 669 C C . TYR A 1 87 ? 0.923 -0.325 13.792 1.00 88.56 87 TYR A C 1
ATOM 671 O O . TYR A 1 87 ? 0.883 -0.632 12.601 1.00 88.56 87 TYR A O 1
ATOM 679 N N . ILE A 1 88 ? 0.828 0.929 14.222 1.00 86.81 88 ILE A N 1
ATOM 680 C CA . ILE A 1 88 ? 0.843 2.089 13.334 1.00 86.81 88 ILE A CA 1
ATOM 681 C C . ILE A 1 88 ? 1.731 3.177 13.910 1.00 86.81 88 ILE A C 1
ATOM 683 O O . ILE A 1 88 ? 1.809 3.374 15.125 1.00 86.81 88 ILE A O 1
ATOM 687 N N . CYS A 1 89 ? 2.384 3.903 13.020 1.00 83.56 89 CYS A N 1
ATOM 688 C CA . CYS A 1 89 ? 3.198 5.049 13.346 1.00 83.56 89 CYS A CA 1
ATOM 689 C C . CYS A 1 89 ? 2.961 6.132 12.278 1.00 83.56 89 CYS A C 1
ATOM 691 O O . CYS A 1 89 ? 3.029 5.833 11.082 1.00 83.56 89 CYS A O 1
ATOM 693 N N . PRO A 1 90 ? 2.689 7.393 12.669 1.00 77.12 90 PRO A N 1
ATOM 694 C CA . PRO A 1 90 ? 2.657 8.515 11.723 1.00 77.12 90 PRO A CA 1
ATOM 695 C C . PRO A 1 90 ? 4.023 8.754 11.054 1.00 77.12 90 PRO A C 1
ATOM 697 O O . PRO A 1 90 ? 4.096 9.394 10.010 1.00 77.12 90 PRO A O 1
ATOM 700 N N . ASN A 1 91 ? 5.091 8.214 11.645 1.00 74.62 91 ASN A N 1
ATOM 701 C CA . ASN A 1 91 ? 6.482 8.368 11.238 1.00 74.62 91 ASN A CA 1
ATOM 702 C C . ASN A 1 91 ? 7.151 7.005 11.019 1.00 74.62 91 ASN A C 1
ATOM 704 O O . ASN A 1 91 ? 6.564 5.967 11.317 1.00 74.62 91 ASN A O 1
ATOM 708 N N . ASP A 1 92 ? 8.409 7.024 10.579 1.00 69.06 92 ASP A N 1
ATOM 709 C CA . ASP A 1 92 ? 9.229 5.821 10.433 1.00 69.06 92 ASP A CA 1
ATOM 710 C C . ASP A 1 92 ? 9.450 5.209 11.827 1.00 69.06 92 ASP A C 1
ATOM 712 O O . ASP A 1 92 ? 10.050 5.842 12.710 1.00 69.06 92 ASP A O 1
ATOM 716 N N . ALA A 1 93 ? 8.922 4.003 12.049 1.00 63.56 93 ALA A N 1
ATOM 717 C CA . ALA A 1 93 ? 9.047 3.295 13.319 1.00 63.56 93 ALA A CA 1
ATOM 718 C C . ALA A 1 93 ? 10.501 2.851 13.556 1.00 63.56 93 ALA A C 1
ATOM 720 O O . ALA A 1 93 ? 10.916 2.685 14.710 1.00 63.56 93 ALA A O 1
ATOM 721 N N . GLY A 1 94 ? 11.296 2.766 12.483 1.00 57.12 94 GLY A N 1
ATOM 722 C CA . GLY A 1 94 ? 12.733 2.560 12.486 1.00 57.12 94 GLY A CA 1
ATOM 723 C C . GLY A 1 94 ? 13.153 1.160 12.939 1.00 57.12 94 GLY A C 1
ATOM 724 O O . GLY A 1 94 ? 12.711 0.622 13.952 1.00 57.12 94 GLY A O 1
ATOM 725 N N . SER A 1 95 ? 14.129 0.577 12.243 1.00 49.62 95 SER A N 1
ATOM 726 C CA . SER A 1 95 ? 14.629 -0.773 12.559 1.00 49.62 95 SER A CA 1
ATOM 727 C C . SER A 1 95 ? 15.757 -0.810 13.613 1.00 49.62 95 SER A C 1
ATOM 729 O O . SER A 1 95 ? 16.230 -1.889 13.968 1.00 49.62 95 SER A O 1
ATOM 731 N N . SER A 1 96 ? 16.241 0.336 14.121 1.00 41.69 96 SER A N 1
ATOM 732 C CA . SER A 1 96 ? 17.429 0.387 14.998 1.00 41.69 96 SER A CA 1
ATOM 733 C C . SER A 1 96 ? 17.095 0.297 16.499 1.00 41.69 96 SER A C 1
ATOM 735 O O . SER A 1 96 ? 16.127 0.876 16.982 1.00 41.69 96 SER A O 1
ATOM 737 N N . LYS A 1 97 ? 17.961 -0.358 17.288 1.00 37.56 97 LYS A N 1
ATOM 738 C CA . LYS A 1 97 ? 17.858 -0.406 18.765 1.00 37.56 97 LYS A CA 1
ATOM 739 C C . LYS A 1 97 ? 18.030 0.961 19.452 1.00 37.56 97 LYS A C 1
ATOM 741 O O . LYS A 1 97 ? 17.658 1.099 20.612 1.00 37.56 97 LYS A O 1
ATOM 746 N N . THR A 1 98 ? 18.584 1.967 18.769 1.00 37.50 98 THR A N 1
ATOM 747 C CA . THR A 1 98 ? 18.679 3.351 19.277 1.00 37.50 98 THR A CA 1
ATOM 748 C C . THR A 1 98 ? 17.425 4.176 18.979 1.00 37.50 98 THR A C 1
ATOM 750 O O . THR A 1 98 ? 17.283 5.281 19.496 1.00 37.50 98 THR A O 1
ATOM 753 N N . ALA A 1 99 ? 16.467 3.623 18.227 1.00 44.69 99 ALA A N 1
ATOM 754 C CA . ALA A 1 99 ? 15.168 4.222 17.936 1.00 44.69 99 ALA A CA 1
ATOM 755 C C . ALA A 1 99 ? 14.186 4.190 19.126 1.00 44.69 99 ALA A C 1
ATOM 757 O O . ALA A 1 99 ? 12.994 4.413 18.935 1.00 44.69 99 ALA A O 1
ATOM 758 N N . ASN A 1 100 ? 14.651 3.954 20.359 1.00 41.31 100 ASN A N 1
ATOM 759 C CA . ASN A 1 100 ? 13.792 3.965 21.548 1.00 41.31 100 ASN A CA 1
ATOM 760 C C . ASN A 1 100 ? 13.026 5.289 21.704 1.00 41.31 100 ASN A C 1
ATOM 762 O O . ASN A 1 100 ? 11.885 5.249 22.137 1.00 41.31 100 ASN A O 1
ATOM 766 N N . ASN A 1 101 ? 13.574 6.418 21.231 1.00 44.44 101 ASN A N 1
ATOM 767 C CA . ASN A 1 101 ? 12.866 7.705 21.202 1.00 44.44 101 ASN A CA 1
ATOM 768 C C . ASN A 1 101 ? 11.883 7.856 20.014 1.00 44.44 101 ASN A C 1
ATOM 770 O O . ASN A 1 101 ? 11.037 8.743 20.043 1.00 44.44 101 ASN A O 1
ATOM 774 N N . ARG A 1 102 ? 11.976 7.011 18.974 1.00 49.38 102 ARG A N 1
ATOM 775 C CA . ARG A 1 102 ? 11.110 7.027 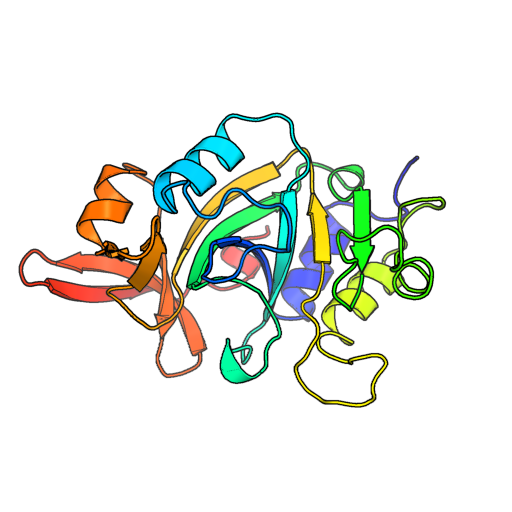17.770 1.00 49.38 102 ARG A CA 1
ATOM 776 C C . ARG A 1 102 ? 9.825 6.214 17.947 1.00 49.38 102 ARG A C 1
ATOM 778 O O . ARG A 1 102 ? 8.818 6.525 17.329 1.00 49.38 102 ARG A O 1
ATOM 785 N N . ARG A 1 103 ? 9.838 5.225 18.849 1.00 48.81 103 ARG A N 1
ATOM 786 C CA . ARG A 1 103 ? 8.679 4.369 19.169 1.00 48.81 103 ARG A CA 1
ATOM 787 C C . ARG A 1 103 ? 7.613 5.040 20.044 1.00 48.81 103 ARG A C 1
ATOM 789 O O . ARG A 1 103 ? 6.579 4.440 20.315 1.00 48.81 103 ARG A O 1
ATOM 796 N N . HIS A 1 104 ? 7.849 6.272 20.505 1.00 47.22 104 HIS A N 1
ATOM 797 C CA . HIS A 1 104 ? 6.938 6.979 21.416 1.00 47.22 104 HIS A CA 1
ATOM 798 C C . HIS A 1 104 ? 5.591 7.359 20.781 1.00 47.22 104 HIS A C 1
ATOM 800 O O . HIS A 1 104 ? 4.634 7.586 21.513 1.00 47.22 104 HIS A O 1
ATOM 806 N N . THR A 1 105 ? 5.493 7.391 19.448 1.00 58.19 105 THR A N 1
ATOM 807 C CA . THR A 1 105 ? 4.231 7.593 18.711 1.00 58.19 105 THR A CA 1
ATOM 808 C C . THR A 1 105 ? 3.773 6.331 17.982 1.00 58.19 105 THR A C 1
ATOM 810 O O . THR A 1 105 ? 3.004 6.415 17.029 1.00 58.19 105 THR A O 1
ATOM 813 N N . THR A 1 106 ? 4.284 5.161 18.375 1.00 64.50 106 THR A N 1
ATOM 814 C CA . THR A 1 106 ? 3.871 3.885 17.793 1.00 64.50 106 THR A CA 1
ATOM 815 C C . THR A 1 106 ? 2.749 3.277 18.629 1.00 64.50 106 THR A C 1
ATOM 817 O O . THR A 1 106 ? 2.931 2.945 19.802 1.00 64.50 106 THR A O 1
ATOM 820 N N . TYR A 1 107 ? 1.580 3.121 18.019 1.00 72.06 107 TYR A N 1
ATOM 821 C CA . TYR A 1 107 ? 0.395 2.516 18.628 1.00 72.06 107 TYR A CA 1
ATOM 822 C C . TYR A 1 107 ? 0.335 1.027 18.262 1.00 72.06 107 TYR A C 1
ATOM 824 O O . TYR A 1 107 ? 0.876 0.640 17.232 1.00 72.06 107 TYR A O 1
ATOM 832 N N . GLY A 1 108 ? -0.299 0.177 19.079 1.00 59.88 108 GLY A N 1
ATOM 833 C CA . GLY A 1 108 ? -0.471 -1.258 18.776 1.00 59.88 108 GLY A CA 1
ATOM 834 C C . GLY A 1 108 ? 0.553 -2.214 19.401 1.00 59.88 108 GLY A C 1
ATOM 835 O O . GLY A 1 108 ? 0.234 -3.376 19.627 1.00 59.88 108 GLY A O 1
ATOM 836 N N . ILE A 1 109 ? 1.748 -1.737 19.784 1.00 70.56 109 ILE A N 1
ATOM 837 C CA . ILE A 1 109 ? 2.808 -2.607 20.344 1.00 70.56 109 ILE A CA 1
ATOM 838 C C . ILE A 1 109 ? 2.465 -3.111 21.757 1.00 70.56 109 ILE A C 1
ATOM 840 O O . ILE A 1 109 ? 2.685 -4.276 22.083 1.00 70.56 109 ILE A O 1
ATOM 844 N N . SER A 1 110 ? 1.953 -2.232 22.621 1.00 69.06 110 SER A N 1
ATOM 845 C CA . SER A 1 110 ? 1.637 -2.539 24.028 1.00 69.06 110 SER A CA 1
ATOM 846 C C . SER A 1 110 ? 0.172 -2.296 24.397 1.00 69.06 110 SER A C 1
ATOM 848 O O . SER A 1 110 ? -0.249 -2.640 25.502 1.00 69.06 110 SER A O 1
ATOM 850 N N . GLN A 1 111 ? -0.608 -1.719 23.484 1.00 77.94 111 GLN A N 1
ATOM 851 C CA . GLN A 1 111 ? -1.995 -1.317 23.695 1.00 77.94 111 GLN A CA 1
ATOM 852 C C . GLN A 1 111 ? -2.789 -1.423 22.387 1.00 77.94 111 GLN A C 1
ATOM 854 O O . GLN A 1 111 ? -2.215 -1.149 21.333 1.00 77.94 111 GLN A O 1
ATOM 859 N N . PRO A 1 112 ? -4.088 -1.777 22.441 1.00 86.69 112 PRO A N 1
ATOM 860 C CA . PRO A 1 112 ? -4.949 -1.790 21.264 1.00 86.69 112 PRO A CA 1
ATOM 861 C C . PRO A 1 112 ? -4.929 -0.471 20.498 1.00 86.69 112 PRO A C 1
ATOM 863 O O . PRO A 1 112 ? -4.983 0.591 21.121 1.00 86.69 112 PRO A O 1
ATOM 866 N N . ILE A 1 113 ? -4.950 -0.548 19.170 1.00 89.19 113 ILE A N 1
ATOM 867 C CA . ILE A 1 113 ? -5.046 0.624 18.300 1.00 89.19 113 ILE A CA 1
ATOM 868 C C . ILE A 1 113 ? -6.493 1.136 18.312 1.00 89.19 113 ILE A C 1
ATOM 870 O O . ILE A 1 113 ? -7.439 0.355 18.166 1.00 89.19 113 ILE A O 1
ATOM 874 N N . GLY A 1 114 ? -6.678 2.438 18.517 1.00 90.06 114 GLY A N 1
ATOM 875 C CA . GLY A 1 114 ? -7.955 3.131 18.370 1.00 90.06 114 GLY A CA 1
ATOM 876 C C . GLY A 1 114 ? -8.150 3.705 16.967 1.00 90.06 114 GLY A C 1
ATOM 877 O O . GLY A 1 114 ? -7.192 3.959 16.243 1.00 90.06 114 GLY A O 1
ATOM 878 N N . LEU A 1 115 ? -9.404 3.959 16.583 1.00 92.00 115 LEU A N 1
ATOM 879 C CA . LEU A 1 115 ? -9.709 4.564 15.280 1.00 92.00 115 LEU A CA 1
ATOM 880 C C . LEU A 1 115 ? -9.098 5.971 15.126 1.00 92.00 115 LEU A C 1
ATOM 882 O O . LEU A 1 115 ? -8.686 6.345 14.032 1.00 92.00 115 LEU A O 1
ATOM 886 N N . SER A 1 116 ? -8.983 6.727 16.224 1.00 89.56 116 SER A N 1
ATOM 887 C CA . SER A 1 116 ? -8.273 8.013 16.249 1.00 89.56 116 SER A CA 1
ATOM 888 C C . SER A 1 116 ? -6.808 7.861 15.857 1.00 89.56 116 SER A C 1
ATOM 890 O O . SER A 1 116 ? -6.317 8.638 15.050 1.00 89.56 116 SER A O 1
ATOM 892 N N . ASP A 1 117 ? -6.138 6.821 16.356 1.00 88.62 117 ASP A N 1
ATOM 893 C CA . ASP A 1 117 ? -4.725 6.576 16.070 1.00 88.62 117 ASP A CA 1
ATOM 894 C C . ASP A 1 117 ? -4.535 6.279 14.574 1.00 88.62 117 ASP A C 1
ATOM 896 O O . ASP A 1 117 ? -3.584 6.751 13.948 1.00 88.62 117 ASP A O 1
ATOM 900 N N . VAL A 1 118 ? -5.480 5.540 13.975 1.00 90.06 118 VAL A N 1
ATOM 901 C CA . VAL A 1 118 ? -5.521 5.273 12.531 1.00 90.06 118 VAL A CA 1
ATOM 902 C C . VAL A 1 118 ? -5.636 6.584 11.752 1.00 90.06 118 VAL A C 1
ATOM 904 O O . VAL A 1 118 ? -4.799 6.853 10.888 1.00 90.06 118 VAL A O 1
ATOM 907 N N . GLU A 1 119 ? -6.626 7.424 12.072 1.00 90.50 119 GLU A N 1
ATOM 908 C CA . GLU A 1 119 ? -6.807 8.725 11.414 1.00 90.50 119 GLU A CA 1
ATOM 909 C C . GLU A 1 119 ? -5.588 9.644 11.582 1.00 90.50 119 GLU A C 1
ATOM 911 O O . GLU A 1 119 ? -5.175 10.303 10.619 1.00 90.50 119 GLU A O 1
ATOM 916 N N . ASP A 1 120 ? -4.996 9.669 12.774 1.00 85.81 120 ASP A N 1
ATOM 917 C CA . ASP A 1 120 ? -3.829 10.482 13.105 1.00 85.81 120 ASP A CA 1
ATOM 918 C C . ASP A 1 120 ? -2.595 10.009 12.342 1.00 85.81 120 ASP A C 1
ATOM 920 O O . ASP A 1 120 ? -1.863 10.830 11.790 1.00 85.81 120 ASP A O 1
ATOM 924 N N . SER A 1 121 ? -2.394 8.695 12.220 1.00 86.06 121 SER A N 1
ATOM 925 C CA . SER A 1 121 ? -1.273 8.131 11.462 1.00 86.06 121 SER A CA 1
ATOM 926 C C . SER A 1 121 ? -1.348 8.402 9.957 1.00 86.06 121 SER A C 1
ATOM 928 O O . SER A 1 121 ? -0.326 8.327 9.283 1.00 86.06 121 SER A O 1
ATOM 930 N N . ILE A 1 122 ? -2.529 8.743 9.431 1.00 87.00 122 ILE A N 1
ATOM 931 C CA . ILE A 1 122 ? -2.737 9.161 8.035 1.00 87.00 122 ILE A CA 1
ATOM 932 C C . ILE A 1 122 ? -2.653 10.687 7.903 1.00 87.00 122 ILE A C 1
ATOM 934 O O . ILE A 1 122 ? -2.221 11.205 6.875 1.00 87.00 122 ILE A O 1
ATOM 938 N N . THR A 1 123 ? -3.077 11.434 8.918 1.00 84.19 123 THR A N 1
ATOM 939 C CA . THR A 1 123 ? -3.126 12.904 8.857 1.00 84.19 123 THR A CA 1
ATOM 940 C C . THR A 1 123 ? -1.763 13.527 9.149 1.00 84.19 123 THR A C 1
ATOM 942 O O . THR A 1 123 ? -1.380 14.495 8.503 1.00 84.19 123 THR A O 1
ATOM 945 N N . ASN A 1 124 ? -1.012 12.944 10.082 1.00 77.69 124 ASN A N 1
ATOM 946 C CA . ASN A 1 124 ? 0.235 13.498 10.611 1.00 77.69 124 ASN A CA 1
ATOM 947 C C . ASN A 1 124 ? 1.488 12.850 9.988 1.00 77.69 124 ASN A C 1
ATOM 949 O O . ASN A 1 124 ? 2.542 12.809 10.623 1.00 77.69 124 ASN A O 1
ATOM 953 N N . ARG A 1 125 ? 1.369 12.319 8.762 1.00 77.38 125 ARG A N 1
ATOM 954 C CA . ARG A 1 125 ? 2.474 11.689 8.017 1.00 77.38 125 ARG A CA 1
ATOM 955 C C . ARG A 1 125 ? 3.571 12.702 7.692 1.00 77.38 125 ARG A C 1
ATOM 957 O O . ARG A 1 125 ? 3.275 13.873 7.463 1.00 77.38 125 ARG A O 1
ATOM 964 N N . GLY A 1 126 ? 4.831 12.268 7.642 1.00 61.19 126 GLY A N 1
ATOM 965 C CA . GLY A 1 126 ? 5.927 13.125 7.167 1.00 61.19 126 GLY A CA 1
ATOM 966 C C . GLY A 1 126 ? 6.462 14.146 8.175 1.00 61.19 126 GLY A C 1
ATOM 967 O O . GLY A 1 126 ? 7.377 14.904 7.834 1.00 61.19 126 GLY A O 1
ATOM 968 N N . ILE A 1 127 ? 5.941 14.176 9.410 1.00 58.47 127 ILE A N 1
ATOM 969 C CA . ILE A 1 127 ? 6.404 15.088 10.465 1.00 58.47 127 ILE A CA 1
ATOM 970 C C . ILE A 1 127 ? 7.609 14.467 11.172 1.00 58.47 127 ILE A C 1
ATOM 972 O O . ILE A 1 127 ? 7.500 13.756 12.171 1.00 58.47 127 ILE A O 1
ATOM 976 N N . SER A 1 128 ? 8.799 14.778 10.660 1.00 54.53 128 SER A N 1
ATOM 977 C CA . SER A 1 128 ? 10.046 14.435 11.336 1.00 54.53 128 SER A CA 1
ATOM 978 C C . SER A 1 128 ? 10.081 15.013 12.748 1.00 54.53 128 SER A C 1
ATOM 980 O O . SER A 1 128 ? 9.815 16.197 12.954 1.00 54.53 128 SER A O 1
ATOM 982 N N . TYR A 1 129 ? 10.546 14.221 13.713 1.00 51.06 129 TYR A N 1
ATOM 983 C CA . TYR A 1 129 ? 10.884 14.699 15.059 1.00 51.06 129 TYR A CA 1
ATOM 984 C C . TYR A 1 129 ? 12.012 15.753 15.055 1.00 51.06 129 TYR A C 1
ATOM 986 O O . TYR A 1 129 ? 12.275 16.383 16.076 1.00 51.06 129 TYR A O 1
ATOM 994 N N . LEU A 1 130 ? 12.684 15.949 13.914 1.00 53.53 130 LEU A N 1
ATOM 995 C CA . LEU A 1 130 ? 13.658 17.018 13.695 1.00 53.53 130 LEU A CA 1
ATOM 996 C C . LEU A 1 130 ? 13.016 18.334 13.217 1.00 53.53 130 LEU A C 1
ATOM 998 O O . LEU A 1 130 ? 13.750 19.264 12.895 1.00 53.53 130 LEU A O 1
ATOM 1002 N N . ASN A 1 131 ? 11.679 18.429 13.144 1.00 52.69 131 ASN A N 1
ATOM 1003 C CA . ASN A 1 131 ? 10.947 19.545 12.520 1.00 52.69 131 ASN A CA 1
ATOM 1004 C C . ASN A 1 131 ? 11.383 19.822 11.070 1.00 52.69 131 ASN A C 1
ATOM 1006 O O . ASN A 1 131 ? 11.257 20.940 10.573 1.00 52.69 131 ASN A O 1
ATOM 1010 N N . LEU A 1 132 ? 11.906 18.800 10.390 1.00 51.06 132 LEU A N 1
ATOM 1011 C CA . LEU A 1 132 ? 12.244 18.857 8.976 1.00 51.06 132 LEU A CA 1
ATOM 1012 C C . LEU A 1 132 ? 11.091 18.223 8.188 1.00 51.06 132 LEU A C 1
ATOM 1014 O O . LEU A 1 132 ? 10.843 17.026 8.349 1.00 51.06 132 LEU A O 1
ATOM 1018 N N . PRO A 1 133 ? 10.358 18.995 7.370 1.00 47.94 133 PRO A N 1
ATOM 1019 C CA . PRO A 1 133 ? 9.337 18.442 6.490 1.00 47.94 133 PRO A CA 1
ATOM 1020 C C . PRO A 1 133 ? 9.933 17.349 5.595 1.00 47.94 133 PRO A C 1
ATOM 1022 O O . PRO A 1 133 ? 11.007 17.539 5.024 1.00 47.94 133 PRO A O 1
ATOM 1025 N N . GLY A 1 134 ? 9.235 16.219 5.466 1.00 51.38 134 GLY A N 1
ATOM 1026 C CA . GLY A 1 134 ? 9.564 15.198 4.472 1.00 51.38 134 GLY A CA 1
ATOM 1027 C C . GLY A 1 134 ? 10.784 14.339 4.808 1.00 51.38 134 GLY A C 1
ATOM 1028 O O . GLY A 1 134 ? 11.586 14.072 3.922 1.00 51.38 134 GLY A O 1
ATOM 1029 N N . THR A 1 135 ? 10.959 13.885 6.054 1.00 55.72 135 THR A N 1
ATOM 1030 C CA . THR A 1 135 ? 12.019 12.902 6.389 1.00 55.72 135 THR A CA 1
ATOM 1031 C C . THR A 1 135 ? 11.513 11.660 7.131 1.00 55.72 135 THR A C 1
ATOM 1033 O O . THR A 1 135 ? 12.307 10.993 7.794 1.00 55.72 135 THR A O 1
ATOM 1036 N N . ALA A 1 136 ? 10.209 11.375 7.101 1.00 63.84 136 ALA A N 1
ATOM 1037 C CA . ALA A 1 136 ? 9.623 10.237 7.807 1.00 63.84 136 ALA A CA 1
ATOM 1038 C C . ALA A 1 136 ? 8.449 9.645 7.018 1.00 63.84 136 ALA A C 1
ATOM 1040 O O . ALA A 1 136 ? 7.488 10.348 6.728 1.00 63.84 136 ALA A O 1
ATOM 1041 N N . TRP A 1 137 ? 8.509 8.353 6.705 1.00 73.19 137 TRP A N 1
ATOM 1042 C CA . TRP A 1 137 ? 7.403 7.633 6.071 1.00 73.19 137 TRP A CA 1
ATOM 1043 C C . TRP A 1 137 ? 6.449 7.119 7.138 1.00 73.19 137 TRP A C 1
ATOM 1045 O O . TRP A 1 137 ? 6.907 6.660 8.178 1.00 73.19 137 TRP A O 1
ATOM 1055 N N . ASN A 1 138 ? 5.140 7.157 6.902 1.00 80.31 138 ASN A N 1
ATOM 1056 C CA . ASN A 1 138 ? 4.226 6.490 7.825 1.00 80.31 138 ASN A CA 1
ATOM 1057 C C . ASN A 1 138 ? 4.441 4.975 7.735 1.00 80.31 138 ASN A C 1
ATOM 1059 O O . ASN A 1 138 ? 4.570 4.433 6.633 1.00 80.31 138 ASN A O 1
ATOM 1063 N N . GLU A 1 139 ? 4.463 4.304 8.882 1.00 83.94 139 GLU A N 1
ATOM 1064 C CA . GLU A 1 139 ? 4.786 2.882 8.952 1.00 83.94 139 GLU A CA 1
ATOM 1065 C C . GLU A 1 139 ? 3.720 2.122 9.729 1.00 83.94 139 GLU A C 1
ATOM 1067 O O . GLU A 1 139 ? 3.393 2.438 10.874 1.00 83.94 139 GLU A O 1
ATOM 1072 N N . TRP A 1 140 ? 3.133 1.140 9.064 1.00 89.25 140 TRP A N 1
ATOM 1073 C CA . TRP A 1 140 ? 2.098 0.265 9.582 1.00 89.25 140 TRP A CA 1
ATOM 1074 C C . TRP A 1 140 ? 2.600 -1.173 9.508 1.00 89.25 140 TRP A C 1
ATOM 1076 O O . TRP A 1 140 ? 2.998 -1.629 8.436 1.00 89.25 140 TRP A O 1
ATOM 1086 N N . GLY A 1 141 ? 2.547 -1.896 10.623 1.00 89.62 141 GLY A N 1
ATOM 1087 C CA . GLY A 1 141 ? 2.771 -3.337 10.651 1.00 89.62 141 GLY A CA 1
ATOM 1088 C C . GLY A 1 141 ? 1.505 -4.063 10.228 1.00 89.62 141 GLY A C 1
ATOM 1089 O O . GLY A 1 141 ? 0.459 -3.889 10.856 1.00 89.62 141 GLY A O 1
ATOM 1090 N N . VAL A 1 142 ? 1.583 -4.847 9.152 1.00 91.06 142 VAL A N 1
ATOM 1091 C CA . VAL A 1 142 ? 0.415 -5.507 8.559 1.00 91.06 142 VAL A CA 1
ATOM 1092 C C . VAL A 1 142 ? 0.646 -7.004 8.382 1.00 91.06 142 VAL A C 1
ATOM 1094 O O . VAL A 1 142 ? 1.588 -7.439 7.725 1.00 91.06 142 VAL A O 1
ATOM 1097 N N . GLN A 1 143 ? -0.271 -7.797 8.920 1.00 90.25 143 GLN A N 1
ATOM 1098 C CA . GLN A 1 143 ? -0.385 -9.245 8.766 1.00 90.25 143 GLN A CA 1
ATOM 1099 C C . GLN A 1 143 ? -1.771 -9.593 8.209 1.00 90.25 143 GLN A C 1
ATOM 1101 O O . GLN A 1 143 ? -2.693 -8.785 8.286 1.00 90.25 143 GLN A O 1
ATOM 1106 N N . SER A 1 144 ? -1.951 -10.798 7.659 1.00 91.00 144 SER A N 1
ATOM 1107 C CA . SER A 1 144 ? -3.258 -11.285 7.177 1.00 91.00 144 SER A CA 1
ATOM 1108 C C . SER A 1 144 ? -3.973 -10.301 6.240 1.00 91.00 144 SER A C 1
ATOM 1110 O O . SER A 1 144 ? -4.924 -9.616 6.626 1.00 91.00 144 SER A O 1
ATOM 1112 N N . TYR A 1 145 ? -3.531 -10.246 4.990 1.00 93.00 145 TYR A N 1
ATOM 1113 C CA . TYR A 1 145 ? -4.050 -9.331 3.977 1.00 93.00 145 TYR A CA 1
ATOM 1114 C C . TYR A 1 145 ? -4.406 -10.073 2.683 1.00 93.00 145 TYR A C 1
ATOM 1116 O O . TYR A 1 145 ? -4.024 -11.227 2.477 1.00 93.00 145 TYR A O 1
ATOM 1124 N N . ASP A 1 146 ? -5.167 -9.400 1.829 1.00 93.19 146 ASP A N 1
ATOM 1125 C CA . ASP A 1 146 ? -5.342 -9.727 0.419 1.00 93.19 146 ASP A CA 1
ATOM 1126 C C . ASP A 1 146 ? -4.695 -8.639 -0.438 1.00 93.19 146 ASP A C 1
ATOM 1128 O O . ASP A 1 146 ? -4.677 -7.460 -0.072 1.00 93.19 146 ASP A O 1
ATOM 1132 N N . VAL A 1 147 ? -4.182 -9.032 -1.601 1.00 93.88 147 VAL A N 1
ATOM 1133 C CA . VAL A 1 147 ? -3.641 -8.094 -2.586 1.00 93.88 147 VAL A CA 1
ATOM 1134 C C . VAL A 1 147 ? -4.742 -7.709 -3.563 1.00 93.88 147 VAL A C 1
ATOM 1136 O O . VAL A 1 147 ? -5.300 -8.560 -4.251 1.00 93.88 147 VAL A O 1
ATOM 1139 N N . PHE A 1 148 ? -5.053 -6.415 -3.628 1.00 93.75 148 PHE A N 1
ATOM 1140 C CA . PHE A 1 148 ? -5.996 -5.872 -4.606 1.00 93.75 148 PHE A CA 1
ATOM 1141 C C . PHE A 1 148 ? -5.362 -5.730 -5.995 1.00 93.75 148 PHE A C 1
ATOM 1143 O O . PHE A 1 148 ? -6.015 -5.958 -7.014 1.00 93.75 148 PHE A O 1
ATOM 1150 N N . GLY A 1 149 ? -4.086 -5.353 -6.030 1.00 93.19 149 GLY A N 1
ATOM 1151 C CA . GLY A 1 149 ? -3.282 -5.270 -7.242 1.00 93.19 149 GLY A CA 1
ATOM 1152 C C . GLY A 1 149 ? -1.935 -4.612 -6.986 1.00 93.19 149 GLY A C 1
ATOM 1153 O O . GLY A 1 149 ? -1.568 -4.340 -5.840 1.00 93.19 149 GLY A O 1
ATOM 1154 N N . LEU A 1 150 ? -1.207 -4.355 -8.065 1.00 92.44 150 LEU A N 1
ATOM 1155 C CA . LEU A 1 150 ? 0.075 -3.664 -8.031 1.00 92.44 150 LEU A CA 1
ATOM 1156 C C . LEU A 1 150 ? -0.133 -2.167 -8.188 1.00 92.44 150 LEU A C 1
ATOM 1158 O O . LEU A 1 150 ? -0.881 -1.728 -9.056 1.00 92.44 150 LEU A O 1
ATOM 1162 N N . PHE A 1 151 ? 0.566 -1.395 -7.375 1.00 90.44 151 PHE A N 1
ATOM 1163 C CA . PHE A 1 151 ? 0.738 0.031 -7.554 1.00 90.44 151 PHE A CA 1
ATOM 1164 C C . PHE A 1 151 ? 2.113 0.305 -8.156 1.00 90.44 151 PHE A C 1
ATOM 1166 O O . PHE A 1 151 ? 3.116 -0.258 -7.711 1.00 90.44 151 PHE A O 1
ATOM 1173 N N . ILE A 1 152 ? 2.146 1.187 -9.148 1.00 86.69 152 ILE A N 1
ATOM 1174 C CA . ILE A 1 152 ? 3.365 1.754 -9.710 1.00 86.69 152 ILE A CA 1
ATOM 1175 C C . ILE A 1 152 ? 3.279 3.275 -9.605 1.00 86.69 152 ILE A C 1
ATOM 1177 O O . ILE A 1 152 ? 2.273 3.880 -9.987 1.00 86.69 152 ILE A O 1
ATOM 1181 N N . ASP A 1 153 ? 4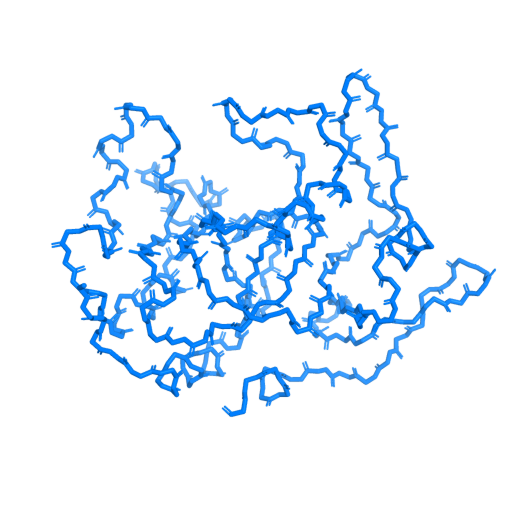.324 3.904 -9.082 1.00 79.38 153 ASP A N 1
ATOM 1182 C CA . ASP A 1 153 ? 4.400 5.357 -9.104 1.00 79.38 153 ASP A CA 1
ATOM 1183 C C . ASP A 1 153 ? 4.748 5.851 -10.516 1.00 79.38 153 ASP A C 1
ATOM 1185 O O . ASP A 1 153 ? 5.349 5.130 -11.317 1.00 79.38 153 ASP A O 1
ATOM 1189 N N . THR A 1 154 ? 4.329 7.065 -10.870 1.00 67.69 154 THR A N 1
ATOM 1190 C CA . THR A 1 154 ? 4.517 7.616 -12.221 1.00 67.69 154 THR A CA 1
ATOM 1191 C C . THR A 1 154 ? 6.001 7.762 -12.554 1.00 67.69 154 THR A C 1
ATOM 1193 O O . THR A 1 154 ? 6.615 8.764 -12.202 1.00 67.69 154 THR A O 1
ATOM 1196 N N . GLY A 1 155 ? 6.590 6.772 -13.228 1.00 62.75 155 GLY A N 1
ATOM 1197 C CA . GLY A 1 155 ? 8.031 6.790 -13.49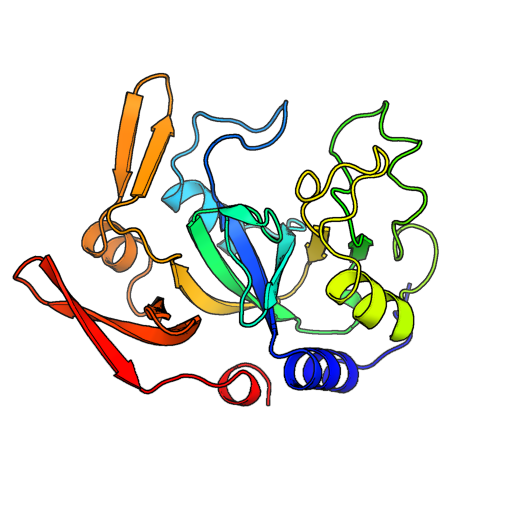9 1.00 62.75 155 GLY A CA 1
ATOM 1198 C C . GLY A 1 155 ? 8.588 5.550 -14.191 1.00 62.75 155 GLY A C 1
ATOM 1199 O O . GLY A 1 155 ? 9.708 5.149 -13.899 1.00 62.75 155 GLY A O 1
ATOM 1200 N N . LEU A 1 156 ? 7.834 4.919 -15.097 1.00 65.31 156 LEU A N 1
ATOM 1201 C CA . LEU A 1 156 ? 8.360 3.767 -15.833 1.00 65.31 156 LEU A CA 1
ATOM 1202 C C . LEU A 1 156 ? 9.398 4.178 -16.900 1.00 65.31 156 LEU A C 1
ATOM 1204 O O . LEU A 1 156 ? 9.159 5.140 -17.634 1.00 65.31 156 LEU A O 1
ATOM 1208 N N . PRO A 1 157 ? 10.479 3.394 -17.085 1.00 72.31 157 PRO A N 1
ATOM 1209 C CA . PRO A 1 157 ? 10.861 2.217 -16.300 1.00 72.31 157 PRO A CA 1
ATOM 1210 C C . PRO A 1 157 ? 11.585 2.582 -14.989 1.00 72.31 157 PRO A C 1
ATOM 1212 O O . PRO A 1 157 ? 12.303 3.577 -14.924 1.00 72.31 157 PRO A O 1
ATOM 1215 N N . PHE A 1 158 ? 11.463 1.725 -13.973 1.00 75.75 158 PHE A N 1
ATOM 1216 C CA . PHE A 1 158 ? 12.106 1.934 -12.670 1.00 75.75 158 PHE A CA 1
ATOM 1217 C C . PHE A 1 158 ? 13.552 1.467 -12.681 1.00 75.75 158 PHE A C 1
ATOM 1219 O O . PHE A 1 158 ? 13.857 0.446 -13.294 1.00 75.75 158 PHE A O 1
ATOM 1226 N N . SER A 1 159 ? 14.434 2.171 -11.976 1.00 79.44 159 SER A N 1
ATOM 1227 C CA . SER A 1 159 ? 15.849 1.807 -11.874 1.00 79.44 159 SER A CA 1
ATOM 1228 C C . SER A 1 159 ? 16.240 1.558 -10.423 1.00 79.44 159 SER A C 1
ATOM 1230 O O . SER A 1 159 ? 16.175 2.453 -9.583 1.00 79.44 159 SER A O 1
ATOM 1232 N N . PHE A 1 160 ? 16.686 0.339 -10.140 1.00 77.38 160 PHE A N 1
ATOM 1233 C CA . PHE A 1 160 ? 17.087 -0.104 -8.811 1.00 77.38 160 PHE A CA 1
ATOM 1234 C C . PHE A 1 160 ? 18.588 -0.354 -8.745 1.00 77.38 160 PHE A C 1
ATOM 1236 O O . PHE A 1 160 ? 19.172 -0.882 -9.689 1.00 77.38 160 PHE A O 1
ATOM 1243 N N . PHE A 1 161 ? 19.211 -0.019 -7.620 1.00 75.50 161 PHE A N 1
ATOM 1244 C CA . PHE A 1 161 ? 20.606 -0.361 -7.358 1.00 75.50 161 PHE A CA 1
ATOM 1245 C C . PHE A 1 161 ? 20.694 -1.703 -6.633 1.00 75.50 161 PHE A C 1
ATOM 1247 O O . PHE A 1 161 ? 20.285 -1.819 -5.481 1.00 75.50 161 PHE A O 1
ATOM 1254 N N . ILE A 1 162 ? 21.259 -2.708 -7.302 1.00 75.56 162 ILE A N 1
ATOM 1255 C CA . ILE A 1 162 ? 21.408 -4.075 -6.790 1.00 75.56 162 ILE A CA 1
ATOM 1256 C C . ILE A 1 162 ? 22.839 -4.523 -7.064 1.00 75.56 162 ILE A C 1
ATOM 1258 O O . ILE A 1 162 ? 23.285 -4.466 -8.206 1.00 75.56 162 ILE A O 1
ATOM 1262 N N . ASN A 1 163 ? 23.580 -4.968 -6.044 1.00 74.75 163 ASN A N 1
ATOM 1263 C CA . ASN A 1 163 ? 24.978 -5.411 -6.197 1.00 74.75 163 ASN A CA 1
ATOM 1264 C C . ASN A 1 163 ? 25.869 -4.405 -6.965 1.00 74.75 163 ASN A C 1
ATOM 1266 O O . ASN A 1 163 ? 26.662 -4.794 -7.822 1.00 74.75 163 ASN A O 1
ATOM 1270 N N . ASN A 1 164 ? 25.727 -3.104 -6.683 1.00 75.12 164 ASN A N 1
ATOM 1271 C CA . ASN A 1 164 ? 26.410 -2.003 -7.386 1.00 75.12 164 ASN A CA 1
ATOM 1272 C C . ASN A 1 164 ? 26.107 -1.903 -8.896 1.00 75.12 164 ASN A C 1
ATOM 1274 O O . ASN A 1 164 ? 26.845 -1.248 -9.632 1.00 75.12 164 ASN A O 1
ATOM 1278 N N . GLN A 1 165 ? 25.028 -2.525 -9.365 1.00 77.69 165 GLN A N 1
ATOM 1279 C CA . GLN A 1 165 ? 24.533 -2.424 -10.734 1.00 77.69 165 GLN A CA 1
ATOM 1280 C C . GLN A 1 165 ? 23.156 -1.767 -10.755 1.00 77.69 165 GLN A C 1
ATOM 1282 O O . GLN A 1 165 ? 22.385 -1.885 -9.803 1.00 77.69 165 GLN A O 1
ATOM 1287 N N . ILE A 1 166 ? 22.848 -1.084 -11.856 1.00 81.81 166 ILE A N 1
ATOM 1288 C CA . ILE A 1 166 ? 21.508 -0.559 -12.110 1.00 81.81 166 ILE A CA 1
ATOM 1289 C C . ILE A 1 166 ? 20.702 -1.653 -12.807 1.00 81.81 166 ILE A C 1
ATOM 1291 O O . ILE A 1 166 ? 21.063 -2.097 -13.897 1.00 81.81 166 ILE A O 1
ATOM 1295 N N . VAL A 1 167 ? 19.607 -2.071 -12.180 1.00 81.88 167 VAL A N 1
ATOM 1296 C CA . VAL A 1 167 ? 18.613 -2.978 -12.751 1.00 81.88 167 VAL A CA 1
ATOM 1297 C C . VAL A 1 167 ? 17.381 -2.171 -13.115 1.00 81.88 167 VAL A C 1
ATOM 1299 O O . VAL A 1 167 ? 16.767 -1.534 -12.261 1.00 81.88 167 VAL A O 1
ATOM 1302 N N . THR A 1 168 ? 17.017 -2.204 -14.393 1.00 85.19 168 THR A N 1
ATOM 1303 C CA . THR A 1 168 ? 15.841 -1.504 -14.902 1.00 85.19 168 THR A CA 1
ATOM 1304 C C . THR A 1 168 ? 14.666 -2.468 -15.030 1.00 85.19 168 THR A C 1
ATOM 1306 O O . THR A 1 168 ? 14.764 -3.486 -15.714 1.00 85.19 168 THR A O 1
ATOM 1309 N N . ILE A 1 169 ? 13.547 -2.139 -14.388 1.00 83.94 169 ILE A N 1
ATOM 1310 C CA . ILE A 1 169 ? 12.314 -2.926 -14.412 1.00 83.94 169 ILE A CA 1
ATOM 1311 C C . ILE A 1 169 ? 11.284 -2.195 -15.275 1.00 83.94 169 ILE A C 1
ATOM 1313 O O . ILE A 1 169 ? 10.807 -1.112 -14.929 1.00 83.94 169 ILE A O 1
ATOM 1317 N N . GLY A 1 170 ? 10.945 -2.799 -16.415 1.00 85.00 170 GLY A N 1
ATOM 1318 C CA . GLY A 1 170 ? 9.864 -2.343 -17.285 1.00 85.00 170 GLY A CA 1
ATOM 1319 C C . GLY A 1 170 ? 8.525 -3.011 -16.964 1.00 85.00 170 GLY A C 1
ATOM 1320 O O . GLY A 1 170 ? 8.465 -4.015 -16.254 1.00 85.00 170 GLY A O 1
ATOM 1321 N N . LEU A 1 171 ? 7.444 -2.491 -17.554 1.00 83.56 171 LEU A N 1
ATOM 1322 C CA . LEU A 1 171 ? 6.088 -3.020 -17.349 1.00 83.56 171 LEU A CA 1
ATOM 1323 C C . LEU A 1 171 ? 5.969 -4.507 -17.730 1.00 83.56 171 LEU A C 1
ATOM 1325 O O . LEU A 1 171 ? 5.422 -5.284 -16.958 1.00 83.56 171 LEU A O 1
ATOM 1329 N N . ASN A 1 172 ? 6.596 -4.933 -18.834 1.00 83.94 172 ASN A N 1
ATOM 1330 C CA . ASN A 1 172 ? 6.637 -6.347 -19.240 1.00 83.94 172 ASN A CA 1
ATOM 1331 C C . ASN A 1 172 ? 7.259 -7.258 -18.177 1.00 83.94 172 ASN A C 1
ATOM 1333 O O . ASN A 1 172 ? 6.835 -8.396 -18.004 1.00 83.94 172 ASN A O 1
ATOM 1337 N N . ASN A 1 173 ? 8.291 -6.789 -17.470 1.00 88.44 173 ASN A N 1
ATOM 1338 C CA . ASN A 1 173 ? 8.919 -7.575 -16.409 1.00 88.44 173 ASN A CA 1
ATOM 1339 C C . ASN A 1 173 ? 7.958 -7.758 -15.229 1.00 88.44 173 ASN A C 1
ATOM 1341 O O . ASN A 1 173 ? 7.901 -8.845 -14.659 1.00 88.44 173 ASN A O 1
ATOM 1345 N N . ILE A 1 174 ? 7.185 -6.718 -14.905 1.00 88.50 174 ILE A N 1
ATOM 1346 C CA . ILE A 1 174 ? 6.170 -6.738 -13.846 1.00 88.50 174 ILE A CA 1
ATOM 1347 C C . ILE A 1 174 ? 5.024 -7.685 -14.227 1.00 88.50 174 ILE A C 1
ATOM 1349 O O . ILE A 1 174 ? 4.694 -8.570 -13.442 1.00 88.50 174 ILE A O 1
ATOM 1353 N N . GLU A 1 175 ? 4.473 -7.566 -15.439 1.00 87.31 175 GLU A N 1
ATOM 1354 C CA . GLU A 1 175 ? 3.388 -8.435 -15.928 1.00 87.31 175 GLU A CA 1
ATOM 1355 C C . GLU A 1 175 ? 3.804 -9.913 -15.952 1.00 87.31 175 GLU A C 1
ATOM 1357 O O . GLU A 1 175 ? 3.050 -10.782 -15.517 1.00 87.31 175 GLU A O 1
ATOM 1362 N N . ASN A 1 176 ? 5.034 -10.202 -16.386 1.00 89.44 176 ASN A N 1
ATOM 1363 C CA . ASN A 1 176 ? 5.576 -11.562 -16.370 1.00 89.44 176 ASN A CA 1
ATOM 1364 C C . ASN A 1 176 ? 5.809 -12.090 -14.946 1.00 89.44 176 ASN A C 1
ATOM 1366 O O . ASN A 1 176 ? 5.695 -13.291 -14.702 1.00 89.44 176 ASN A O 1
ATOM 1370 N N . ALA A 1 177 ? 6.171 -11.219 -13.999 1.00 90.94 177 ALA A N 1
ATOM 1371 C CA . ALA A 1 177 ? 6.400 -11.609 -12.612 1.00 90.94 177 ALA A CA 1
ATOM 1372 C C . ALA A 1 177 ? 5.100 -11.839 -11.829 1.00 90.94 177 ALA A C 1
ATOM 1374 O O . ALA A 1 177 ? 5.102 -12.675 -10.921 1.00 90.94 177 ALA A O 1
ATOM 1375 N N . PHE A 1 178 ? 4.022 -11.136 -12.189 1.00 92.06 178 PHE A N 1
ATOM 1376 C CA . PHE A 1 178 ? 2.717 -11.171 -11.524 1.00 92.06 178 PHE A CA 1
ATOM 1377 C C . PHE A 1 178 ? 1.577 -11.350 -12.542 1.00 92.06 178 PHE A C 1
ATOM 1379 O O . PHE A 1 178 ? 0.746 -10.453 -12.718 1.00 92.06 178 PHE A O 1
ATOM 1386 N N . PRO A 1 179 ? 1.518 -12.506 -13.230 1.00 89.88 179 PRO A N 1
ATOM 1387 C CA . PRO A 1 179 ? 0.561 -12.723 -14.307 1.00 89.88 179 PRO A CA 1
ATOM 1388 C C . PRO A 1 179 ? -0.882 -12.629 -13.801 1.00 89.88 179 PRO A C 1
ATOM 1390 O O . PRO A 1 179 ? -1.251 -13.251 -12.806 1.00 89.88 179 PRO A O 1
ATOM 1393 N N . GLY A 1 180 ? -1.705 -11.855 -14.512 1.00 87.94 180 GLY A N 1
ATOM 1394 C CA . GLY A 1 180 ? -3.126 -11.665 -14.201 1.00 87.94 180 GLY A CA 1
ATOM 1395 C C . GLY A 1 180 ? -3.419 -10.674 -13.070 1.00 87.94 180 GLY A C 1
ATOM 1396 O O . GLY A 1 180 ? -4.587 -10.453 -12.755 1.00 87.94 180 GLY A O 1
ATOM 1397 N N . MET A 1 181 ? -2.398 -10.060 -12.466 1.00 91.56 181 MET A N 1
ATOM 1398 C CA . MET A 1 181 ? -2.603 -9.018 -11.465 1.00 91.56 181 MET A CA 1
ATOM 1399 C C . MET A 1 181 ? -2.894 -7.675 -12.138 1.00 91.56 181 MET A C 1
ATOM 1401 O O . MET A 1 181 ? -2.182 -7.256 -13.048 1.00 91.56 181 MET A O 1
ATOM 1405 N N . ASN A 1 182 ? -3.927 -6.975 -11.667 1.00 90.94 182 ASN A N 1
ATOM 1406 C CA . ASN A 1 182 ? -4.211 -5.621 -12.135 1.00 90.94 182 ASN A CA 1
ATOM 1407 C C . ASN A 1 182 ? -3.117 -4.657 -11.666 1.00 90.94 182 ASN A C 1
ATOM 1409 O O . ASN A 1 182 ? -2.715 -4.689 -10.500 1.00 90.94 182 ASN A O 1
ATOM 1413 N N . ILE A 1 183 ? -2.671 -3.789 -12.573 1.00 89.75 183 ILE A N 1
ATOM 1414 C CA . ILE A 1 183 ? -1.659 -2.765 -12.315 1.00 89.75 183 ILE A CA 1
ATOM 1415 C C . ILE A 1 183 ? -2.351 -1.407 -12.293 1.00 89.75 183 ILE A C 1
ATOM 1417 O O . ILE A 1 183 ? -3.156 -1.097 -13.172 1.00 89.75 183 ILE A O 1
ATOM 1421 N N . TYR A 1 184 ? -2.029 -0.600 -11.293 1.00 89.12 184 TYR A N 1
ATOM 1422 C CA . TYR A 1 184 ? -2.573 0.729 -11.086 1.00 89.12 184 TYR A CA 1
ATOM 1423 C C . TYR A 1 184 ? -1.443 1.743 -10.975 1.00 89.12 184 TYR A C 1
ATOM 1425 O O . TYR A 1 184 ? -0.438 1.488 -10.317 1.00 89.12 184 TYR A O 1
ATOM 1433 N N . ALA A 1 185 ? -1.622 2.905 -11.586 1.00 85.31 185 ALA A N 1
ATOM 1434 C CA . ALA A 1 185 ? -0.700 4.026 -11.474 1.00 85.31 185 ALA A CA 1
ATOM 1435 C C . ALA A 1 185 ? -1.479 5.313 -11.267 1.00 85.31 185 ALA A C 1
ATOM 1437 O O . ALA A 1 185 ? -2.649 5.400 -11.644 1.00 85.31 185 ALA A O 1
ATOM 1438 N N . ARG A 1 186 ? -0.832 6.326 -10.697 1.00 80.00 186 ARG A N 1
ATOM 1439 C CA . ARG A 1 186 ? -1.401 7.674 -10.739 1.00 80.00 186 ARG A CA 1
ATOM 1440 C C . ARG A 1 186 ? -1.242 8.258 -12.132 1.00 80.00 186 ARG A C 1
ATOM 1442 O O . ARG A 1 186 ? -0.282 7.940 -12.820 1.00 80.00 186 ARG A O 1
ATOM 1449 N N . ASP A 1 187 ? -2.176 9.082 -12.571 1.00 71.06 187 ASP A N 1
ATOM 1450 C CA . ASP A 1 187 ? -1.977 9.898 -13.761 1.00 71.06 187 ASP A CA 1
ATOM 1451 C C . ASP A 1 187 ? -1.347 11.258 -13.399 1.00 71.06 187 ASP A C 1
ATOM 1453 O O . ASP A 1 187 ? -1.015 11.544 -12.249 1.00 71.06 187 ASP A O 1
ATOM 1457 N N . HIS A 1 188 ? -1.176 12.115 -14.403 1.00 66.75 188 HIS A N 1
ATOM 1458 C CA . HIS A 1 188 ? -0.599 13.453 -14.257 1.00 66.75 188 HIS A CA 1
ATOM 1459 C C . HIS A 1 188 ? -1.453 14.430 -13.428 1.00 66.75 188 HIS A C 1
ATOM 1461 O O . HIS A 1 188 ? -0.945 15.482 -13.044 1.00 66.75 188 HIS A O 1
ATOM 1467 N N . VAL A 1 189 ? -2.726 14.114 -13.164 1.00 63.84 189 VAL A N 1
ATOM 1468 C CA . VAL A 1 189 ? -3.593 14.889 -12.261 1.00 63.84 189 VAL A CA 1
ATOM 1469 C C . VAL A 1 189 ? -3.701 14.253 -10.870 1.00 63.84 189 VAL A C 1
ATOM 1471 O O . VAL A 1 189 ? -4.333 14.826 -9.988 1.00 63.84 189 VAL A O 1
ATOM 1474 N N . GLY A 1 190 ? -3.023 13.120 -10.649 1.00 67.94 190 GLY A N 1
ATOM 1475 C CA . GLY A 1 190 ? -2.944 12.418 -9.370 1.00 67.94 190 GLY A CA 1
ATOM 1476 C C . GLY A 1 190 ? -3.994 11.321 -9.177 1.00 67.94 190 GLY A C 1
ATOM 1477 O O . GLY A 1 190 ? -3.994 10.687 -8.120 1.00 67.94 190 GLY A O 1
ATOM 1478 N N . ASP A 1 191 ? -4.846 11.057 -10.172 1.00 73.75 191 ASP A N 1
ATOM 1479 C CA . ASP A 1 191 ? -5.897 10.040 -10.087 1.00 73.75 191 ASP A CA 1
ATOM 1480 C C . ASP A 1 191 ? -5.308 8.636 -10.215 1.00 73.75 191 ASP A C 1
ATOM 1482 O O . ASP A 1 191 ? -4.529 8.363 -11.129 1.00 73.75 191 ASP A O 1
ATOM 1486 N N . LEU A 1 192 ? -5.740 7.705 -9.361 1.00 80.31 192 LEU A N 1
ATOM 1487 C CA . LEU A 1 192 ? -5.392 6.294 -9.504 1.00 80.31 192 LEU A CA 1
ATOM 1488 C C . LEU A 1 192 ? -6.157 5.683 -10.687 1.00 80.31 192 LEU A C 1
ATOM 1490 O O . LEU A 1 192 ? -7.388 5.691 -10.722 1.00 80.31 192 LEU A O 1
ATOM 1494 N N . ARG A 1 193 ? -5.438 5.114 -11.652 1.00 77.81 193 ARG A N 1
ATOM 1495 C CA . ARG A 1 193 ? -6.000 4.494 -12.858 1.00 77.81 193 ARG A CA 1
ATOM 1496 C C . ARG A 1 193 ? -5.420 3.115 -13.088 1.00 77.81 193 ARG A C 1
ATOM 1498 O O . ARG A 1 193 ? -4.252 2.870 -12.800 1.00 77.81 193 ARG A O 1
ATOM 1505 N N . GLN A 1 194 ? -6.223 2.230 -13.670 1.00 82.31 194 GLN A N 1
ATOM 1506 C CA . GLN A 1 194 ? -5.708 0.963 -14.182 1.00 82.31 194 GLN A CA 1
ATOM 1507 C C . GLN A 1 194 ? -4.783 1.215 -15.380 1.00 82.31 194 GLN A C 1
ATOM 1509 O O . GLN A 1 194 ? -5.073 2.050 -16.238 1.00 82.31 194 GLN A O 1
ATOM 1514 N N . VAL A 1 195 ? -3.677 0.484 -15.435 1.00 79.50 195 VAL A N 1
ATOM 1515 C CA . VAL A 1 195 ? -2.676 0.548 -16.497 1.00 79.50 195 VAL A CA 1
ATOM 1516 C C . VAL A 1 195 ? -2.748 -0.713 -17.345 1.00 79.50 195 VAL A C 1
ATOM 1518 O O . VAL A 1 195 ? -2.805 -1.821 -16.815 1.00 79.50 195 VAL A O 1
ATOM 1521 N N . PHE A 1 196 ? -2.688 -0.534 -18.664 1.00 75.38 196 PHE A N 1
ATOM 1522 C CA . PHE A 1 196 ? -2.541 -1.625 -19.621 1.00 75.38 196 PHE A CA 1
ATOM 1523 C C . PHE A 1 196 ? -1.279 -1.424 -20.461 1.00 75.38 196 PHE A C 1
ATOM 1525 O O . PHE A 1 196 ? -1.054 -0.326 -20.996 1.00 75.38 196 PHE A O 1
ATOM 1532 N N . TYR A 1 197 ? -0.475 -2.482 -20.606 1.00 65.25 197 TYR A N 1
ATOM 1533 C CA . TYR A 1 197 ? 0.663 -2.476 -21.516 1.00 65.25 197 TYR A CA 1
ATOM 1534 C C . TYR A 1 197 ? 0.207 -2.528 -22.977 1.00 65.25 197 TYR A C 1
ATOM 1536 O O . TYR A 1 197 ? -0.608 -3.362 -23.374 1.00 65.25 197 TYR A O 1
ATOM 1544 N N . CYS A 1 198 ? 0.783 -1.652 -23.801 1.00 58.19 198 CYS A N 1
ATOM 1545 C CA . CYS A 1 198 ? 0.689 -1.738 -25.250 1.00 58.19 198 CYS A CA 1
ATOM 1546 C C . CYS A 1 198 ? 2.049 -2.189 -25.825 1.00 58.19 198 CYS A C 1
ATOM 1548 O O . CYS A 1 198 ? 3.065 -1.577 -25.475 1.00 58.19 198 CYS A O 1
ATOM 1550 N N . PRO A 1 199 ? 2.097 -3.161 -26.767 1.00 50.38 199 PRO A N 1
ATOM 1551 C CA . PRO A 1 199 ? 3.320 -3.737 -27.362 1.00 50.38 199 PRO A CA 1
ATOM 1552 C C . PRO A 1 199 ? 4.341 -2.770 -27.990 1.00 50.38 199 PRO A C 1
ATOM 1554 O O . PRO A 1 199 ? 5.371 -3.201 -28.498 1.00 50.38 199 PRO A O 1
ATOM 1557 N N . LYS A 1 200 ? 4.075 -1.461 -27.986 1.00 54.72 200 LYS A N 1
ATOM 1558 C CA . LYS A 1 200 ? 4.959 -0.397 -28.479 1.00 54.72 200 LYS A CA 1
ATOM 1559 C C . LYS A 1 200 ? 5.569 0.454 -27.355 1.00 54.72 200 LYS A C 1
ATOM 1561 O O . LYS A 1 200 ? 5.908 1.605 -27.596 1.00 54.72 200 LYS A O 1
ATOM 1566 N N . ASN A 1 201 ? 5.685 -0.080 -26.136 1.00 56.03 201 ASN A N 1
ATOM 1567 C CA . ASN A 1 201 ? 6.154 0.656 -24.949 1.00 56.03 201 ASN A CA 1
ATOM 1568 C C . ASN A 1 201 ? 5.306 1.896 -24.617 1.00 56.03 201 ASN A C 1
ATOM 1570 O O . ASN A 1 201 ? 5.800 2.862 -24.039 1.00 56.03 201 ASN A O 1
ATOM 1574 N N . HIS A 1 202 ? 4.021 1.866 -24.970 1.00 63.62 202 HIS A N 1
ATOM 1575 C CA . HIS A 1 202 ? 3.071 2.896 -24.573 1.00 63.62 202 HIS A CA 1
ATOM 1576 C C . HIS A 1 202 ? 2.228 2.386 -23.406 1.00 63.62 202 HIS A C 1
ATOM 1578 O O . HIS A 1 202 ? 1.713 1.268 -23.442 1.00 63.62 202 HIS A O 1
ATOM 1584 N N . ILE A 1 203 ? 2.076 3.224 -22.384 1.00 69.94 203 ILE A N 1
ATOM 1585 C CA . ILE A 1 203 ? 1.097 3.024 -21.318 1.00 69.94 203 ILE A CA 1
ATOM 1586 C C . ILE A 1 203 ? -0.249 3.484 -21.865 1.00 69.94 203 ILE A C 1
ATOM 1588 O O . ILE A 1 203 ? -0.379 4.623 -22.318 1.00 69.94 203 ILE A O 1
ATOM 1592 N N . SER A 1 204 ? -1.244 2.603 -21.826 1.00 75.31 204 SER A N 1
ATOM 1593 C CA . SER A 1 204 ? -2.636 3.002 -22.025 1.00 75.31 204 SER A CA 1
ATOM 1594 C C . SER A 1 204 ? -3.353 3.075 -20.685 1.00 75.31 204 SER A C 1
ATOM 1596 O O . SER A 1 204 ? -3.190 2.207 -19.825 1.00 75.31 204 SER A O 1
ATOM 1598 N N . TRP A 1 205 ? -4.122 4.147 -20.515 1.00 79.25 205 TRP A N 1
ATOM 1599 C CA . TRP A 1 205 ? -4.850 4.441 -19.291 1.00 79.25 205 TRP A CA 1
ATOM 1600 C C . TRP A 1 205 ? -6.254 3.858 -19.367 1.00 79.25 205 TRP A C 1
ATOM 1602 O O . TRP A 1 205 ? -7.013 4.158 -20.290 1.00 79.25 205 TRP A O 1
ATOM 1612 N N . GLY A 1 206 ? -6.584 3.029 -18.385 1.00 79.25 206 GLY A N 1
ATOM 1613 C CA . GLY A 1 206 ? -7.931 2.545 -18.145 1.00 79.25 206 GLY A CA 1
ATOM 1614 C C . GLY A 1 206 ? -8.816 3.561 -17.434 1.00 79.25 206 GLY A C 1
ATOM 1615 O O . GLY A 1 206 ? -8.509 4.753 -17.327 1.00 79.25 206 GLY A O 1
ATOM 1616 N N . SER A 1 207 ? -9.934 3.057 -16.916 1.00 80.69 207 SER A N 1
ATOM 1617 C CA . SER A 1 207 ? -10.829 3.825 -16.057 1.00 80.69 207 SER A CA 1
ATOM 1618 C C . SER A 1 207 ? -10.128 4.267 -14.773 1.00 80.69 207 SER A C 1
ATOM 1620 O O . SER A 1 207 ? -9.300 3.537 -14.216 1.00 80.69 207 SER A O 1
ATOM 1622 N N . SER A 1 208 ? -10.512 5.444 -14.279 1.00 82.50 208 SER A N 1
ATOM 1623 C CA . SER A 1 208 ? -10.171 5.872 -12.926 1.00 82.50 208 SER A CA 1
ATOM 1624 C C . SER A 1 208 ? -10.765 4.906 -11.905 1.00 82.50 208 SER A C 1
ATOM 1626 O O . SER A 1 208 ? -11.895 4.436 -12.050 1.00 82.50 208 SER A O 1
ATOM 1628 N N . ILE A 1 209 ? -9.979 4.609 -10.880 1.00 85.56 209 ILE A N 1
ATOM 1629 C CA . ILE A 1 209 ? -10.334 3.747 -9.763 1.00 85.56 209 ILE A CA 1
ATOM 1630 C C . ILE A 1 209 ? -10.465 4.640 -8.539 1.00 85.56 209 ILE A C 1
ATOM 1632 O O . ILE A 1 209 ? -9.516 5.305 -8.131 1.00 85.56 209 ILE A O 1
ATOM 1636 N N . THR A 1 210 ? -11.652 4.662 -7.946 1.00 86.31 210 THR A N 1
ATOM 1637 C CA . THR A 1 210 ? -11.887 5.374 -6.688 1.00 86.31 210 THR A CA 1
ATOM 1638 C C . THR A 1 210 ? -11.508 4.491 -5.506 1.00 86.31 210 THR A C 1
ATOM 1640 O O . THR A 1 210 ? -11.504 3.263 -5.602 1.00 86.31 210 THR A O 1
ATOM 1643 N N . ILE A 1 211 ? -11.260 5.099 -4.347 1.00 87.75 211 ILE A N 1
ATOM 1644 C CA . ILE A 1 211 ? -11.005 4.346 -3.111 1.00 87.75 211 ILE A CA 1
ATOM 1645 C C . ILE A 1 211 ? -12.189 3.432 -2.754 1.00 87.75 211 ILE A C 1
ATOM 1647 O O . ILE A 1 211 ? -11.982 2.319 -2.278 1.00 87.75 211 ILE A O 1
ATOM 1651 N N . SER A 1 212 ? -13.419 3.830 -3.093 1.00 86.94 212 SER A N 1
ATOM 1652 C CA . SER A 1 212 ? -14.621 2.998 -2.946 1.00 86.94 212 SER A CA 1
ATOM 1653 C C . SER A 1 212 ? -14.634 1.755 -3.846 1.00 86.94 212 SER A C 1
ATOM 1655 O O . SER A 1 212 ? -15.340 0.799 -3.550 1.00 86.94 212 SER A O 1
ATOM 1657 N N . ASN A 1 213 ? -13.861 1.726 -4.939 1.00 88.88 213 ASN A N 1
ATOM 1658 C CA . ASN A 1 213 ? -13.674 0.504 -5.731 1.00 88.88 213 ASN A CA 1
ATOM 1659 C C . ASN A 1 213 ? -12.700 -0.475 -5.055 1.00 88.88 213 ASN A C 1
ATOM 1661 O O . ASN A 1 213 ? -12.766 -1.680 -5.301 1.00 88.88 213 ASN A O 1
ATOM 1665 N N . ILE A 1 214 ? -11.789 0.034 -4.221 1.00 87.44 214 ILE A N 1
ATOM 1666 C CA . ILE A 1 214 ? -10.806 -0.771 -3.490 1.00 87.44 214 ILE A CA 1
ATOM 1667 C C . ILE A 1 214 ? -11.446 -1.323 -2.214 1.00 87.44 214 ILE A C 1
ATOM 1669 O O . ILE A 1 214 ? -11.351 -2.522 -1.953 1.00 87.44 214 ILE A O 1
ATOM 1673 N N . TYR A 1 215 ? -12.131 -0.483 -1.442 1.00 90.75 215 TYR A N 1
ATOM 1674 C CA . TYR A 1 215 ? -12.703 -0.846 -0.148 1.00 90.75 215 TYR A CA 1
ATOM 1675 C C . TYR A 1 215 ? -14.237 -0.750 -0.194 1.00 90.75 215 TYR A C 1
ATOM 1677 O O . TYR A 1 215 ? -14.751 0.373 -0.256 1.00 90.75 215 TYR A O 1
ATOM 1685 N N . PRO A 1 216 ? -14.953 -1.895 -0.220 1.00 79.44 216 PRO A N 1
ATOM 1686 C CA . PRO A 1 216 ? -16.415 -1.915 -0.206 1.00 79.44 216 PRO A CA 1
ATOM 1687 C C . PRO A 1 216 ? -16.990 -1.388 1.115 1.00 79.44 216 PRO A C 1
ATOM 1689 O O . PRO A 1 216 ? -16.294 -1.469 2.154 1.00 79.44 216 PRO A O 1
#

Sequence (216 aa):
MNNKFTISDIYDVFKKKSCFLYHGVGNGMGAGANTNIDPLQHLKNALSTNYELCCSTISSGDSLYTNNYFGELGFILKIKHPDSITYICPNDAGSSKTANNRRHTTYGISQPIGLSDVEDSITNRGISYLNLPGTAWNEWGVQSYDVFGLFIDTGLPFSFFINNQIVTIGLNNIENAFPGMNIYARDHVGDLRQVFYCPKNHISWGSSITISNIYP